Protein AF-A0A7R9CPC4-F1 (afdb_monomer)

Structure (mmCIF, N/CA/C/O backbone):
data_AF-A0A7R9CPC4-F1
#
_entry.id   AF-A0A7R9CPC4-F1
#
loop_
_atom_site.group_PDB
_atom_site.id
_atom_site.type_symbol
_atom_site.label_atom_id
_atom_site.label_alt_id
_atom_site.label_comp_id
_atom_site.label_asym_id
_atom_site.label_entity_id
_atom_site.label_seq_id
_atom_site.pdbx_PDB_ins_code
_atom_site.Cartn_x
_atom_site.Cartn_y
_atom_site.Cartn_z
_atom_site.occupancy
_atom_site.B_iso_or_equiv
_atom_site.auth_seq_id
_atom_site.auth_comp_id
_atom_site.auth_asym_id
_atom_site.auth_atom_id
_atom_site.pdbx_PDB_model_num
ATOM 1 N N . GLY A 1 1 ? -15.753 -68.521 -2.149 1.00 38.38 1 GLY A N 1
ATOM 2 C CA . GLY A 1 1 ? -15.217 -67.212 -2.555 1.00 38.38 1 GLY A CA 1
ATOM 3 C C . GLY A 1 1 ? -16.224 -66.548 -3.456 1.00 38.38 1 GLY A C 1
ATOM 4 O O . GLY A 1 1 ? -16.272 -66.875 -4.630 1.00 38.38 1 GLY A O 1
ATOM 5 N N . GLN A 1 2 ? -17.080 -65.709 -2.883 1.00 25.52 2 GLN A N 1
ATOM 6 C CA . GLN A 1 2 ? -18.078 -64.921 -3.600 1.00 25.52 2 GLN A CA 1
ATOM 7 C C . GLN A 1 2 ? -17.855 -63.467 -3.187 1.00 25.52 2 GLN A C 1
ATOM 9 O O . GLN A 1 2 ? -18.043 -63.130 -2.022 1.00 25.52 2 GLN A O 1
ATOM 14 N N . ALA A 1 3 ? -17.391 -62.636 -4.118 1.00 28.23 3 ALA A N 1
ATOM 15 C CA . ALA A 1 3 ? -17.375 -61.192 -3.946 1.00 28.23 3 ALA A CA 1
ATOM 16 C C . ALA A 1 3 ? -18.726 -60.670 -4.442 1.00 28.23 3 ALA A C 1
ATOM 18 O O . ALA A 1 3 ? -19.027 -60.717 -5.633 1.00 28.23 3 ALA A O 1
ATOM 19 N N . GLN A 1 4 ? -19.566 -60.266 -3.495 1.00 28.89 4 GLN A N 1
ATOM 20 C CA . GLN A 1 4 ? -20.841 -59.616 -3.752 1.00 28.89 4 GLN A CA 1
ATOM 21 C C . GLN A 1 4 ? -20.596 -58.158 -4.156 1.00 28.89 4 GLN A C 1
ATOM 23 O O . GLN A 1 4 ? -19.880 -57.423 -3.477 1.00 28.89 4 GLN A O 1
ATOM 28 N N . HIS A 1 5 ? -21.220 -57.759 -5.262 1.00 28.19 5 HIS A N 1
ATOM 29 C CA . HIS A 1 5 ? -21.504 -56.368 -5.587 1.00 28.19 5 HIS A CA 1
ATOM 30 C C . HIS A 1 5 ? -22.332 -55.747 -4.454 1.00 28.19 5 HIS A C 1
ATOM 32 O O . HIS A 1 5 ? -23.420 -56.237 -4.157 1.00 28.19 5 HIS A O 1
ATOM 38 N N . TYR A 1 6 ? -21.847 -54.649 -3.878 1.00 27.38 6 TYR A N 1
ATOM 39 C CA . TYR A 1 6 ? -22.652 -53.742 -3.065 1.00 27.38 6 TYR A CA 1
ATOM 40 C C . TYR A 1 6 ? -22.482 -52.325 -3.601 1.00 27.38 6 TYR A C 1
ATOM 42 O O . TYR A 1 6 ? -21.428 -51.705 -3.475 1.00 27.38 6 TYR A O 1
ATOM 50 N N . THR A 1 7 ? -23.540 -51.831 -4.232 1.00 26.38 7 THR A N 1
ATOM 51 C CA . THR A 1 7 ? -23.783 -50.416 -4.494 1.00 26.38 7 THR A CA 1
ATOM 52 C C . THR A 1 7 ? -24.001 -49.734 -3.145 1.00 26.38 7 THR A C 1
ATOM 54 O O . THR A 1 7 ? -24.916 -50.106 -2.414 1.00 26.38 7 THR A O 1
ATOM 57 N N . VAL A 1 8 ? -23.166 -48.755 -2.793 1.00 30.69 8 VAL A N 1
ATOM 58 C CA . VAL A 1 8 ? -23.403 -47.903 -1.621 1.00 30.69 8 VAL A CA 1
ATOM 59 C C . VAL A 1 8 ? -23.947 -46.572 -2.120 1.00 30.69 8 VAL A C 1
ATOM 61 O O . VAL A 1 8 ? -23.206 -45.722 -2.609 1.00 30.69 8 VAL A O 1
ATOM 64 N N . GLU A 1 9 ? -25.264 -46.416 -2.002 1.00 31.27 9 GLU A N 1
ATOM 65 C CA . GLU A 1 9 ? -25.934 -45.120 -2.004 1.00 31.27 9 GLU A CA 1
ATOM 66 C C . GLU A 1 9 ? -25.424 -44.304 -0.808 1.00 31.27 9 GLU A C 1
ATOM 68 O O . GLU A 1 9 ? -25.842 -44.485 0.334 1.00 31.27 9 GLU A O 1
ATOM 73 N N . GLY A 1 10 ? -24.467 -43.415 -1.064 1.00 28.09 10 GLY A N 1
ATOM 74 C CA . GLY A 1 10 ? -24.019 -42.417 -0.105 1.00 28.09 10 GLY A CA 1
ATOM 75 C C . GLY A 1 10 ? -24.784 -41.118 -0.311 1.00 28.09 10 GLY A C 1
ATOM 76 O O . GLY A 1 10 ? -24.325 -40.248 -1.045 1.00 28.09 10 GLY A O 1
ATOM 77 N N . ASN A 1 11 ? -25.933 -40.974 0.350 1.00 28.61 11 ASN A N 1
ATOM 78 C CA . ASN A 1 11 ? -26.590 -39.682 0.541 1.00 28.61 11 ASN A CA 1
ATOM 79 C C . ASN A 1 11 ? -25.629 -38.730 1.274 1.00 28.61 11 ASN A C 1
ATOM 81 O O . ASN A 1 11 ? -25.549 -38.735 2.504 1.00 28.61 11 ASN A O 1
ATOM 85 N N . VAL A 1 12 ? -24.896 -37.897 0.533 1.00 32.00 12 VAL A N 1
ATOM 86 C CA . VAL A 1 12 ? -24.211 -36.736 1.105 1.00 32.00 12 VAL A CA 1
ATOM 87 C C . VAL A 1 12 ? -25.286 -35.694 1.391 1.00 32.00 12 VAL A C 1
ATOM 89 O O . VAL A 1 12 ? -25.617 -34.856 0.556 1.00 32.00 12 VAL A O 1
ATOM 92 N N . CYS A 1 13 ? -25.870 -35.765 2.587 1.00 31.19 13 CYS A N 1
ATOM 93 C CA . CYS A 1 13 ? -26.624 -34.650 3.137 1.00 31.19 13 CYS A CA 1
ATOM 94 C C . CYS A 1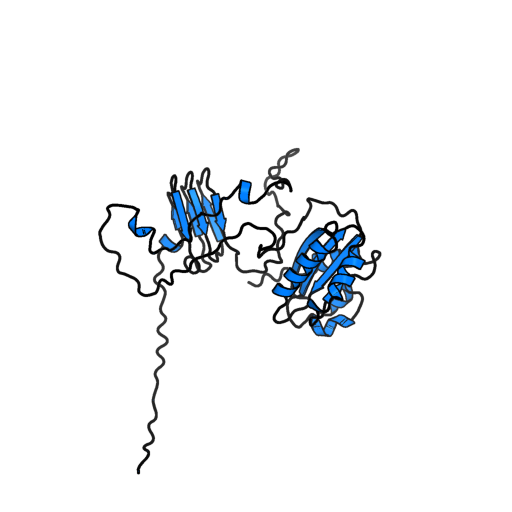 13 ? -25.671 -33.455 3.264 1.00 31.19 13 CYS A C 1
ATOM 96 O O . CYS A 1 13 ? -24.909 -33.366 4.230 1.00 31.19 13 CYS A O 1
ATOM 98 N N . TYR A 1 14 ? -25.739 -32.517 2.315 1.00 28.86 14 TYR A N 1
ATOM 99 C CA . TYR A 1 14 ? -25.333 -31.132 2.535 1.00 28.86 14 TYR A CA 1
ATOM 100 C C . TYR A 1 14 ? -26.215 -30.576 3.656 1.00 28.86 14 TYR A C 1
ATOM 102 O O . TYR A 1 14 ? -27.275 -29.997 3.432 1.00 28.86 14 TYR A O 1
ATOM 110 N N . ARG A 1 15 ? -25.814 -30.817 4.906 1.00 36.38 15 ARG A N 1
ATOM 111 C CA . ARG A 1 15 ? -26.353 -30.074 6.037 1.00 36.38 15 ARG A CA 1
ATOM 112 C C . ARG A 1 15 ? -25.754 -28.682 5.927 1.00 36.38 15 ARG A C 1
ATOM 114 O O . ARG A 1 15 ? -24.627 -28.458 6.363 1.00 36.38 15 ARG A O 1
ATOM 121 N N . ASP A 1 16 ? -26.522 -27.780 5.332 1.00 40.69 16 ASP A N 1
ATOM 122 C CA . ASP A 1 16 ? -26.364 -26.341 5.486 1.00 40.69 16 ASP A CA 1
ATOM 123 C C . ASP A 1 16 ? -26.373 -26.045 6.992 1.00 40.69 16 ASP A C 1
ATOM 125 O O . ASP A 1 16 ? -27.419 -25.926 7.637 1.00 40.69 16 ASP A O 1
ATOM 129 N N . LYS A 1 17 ? -25.188 -26.018 7.607 1.00 46.84 17 LYS A N 1
ATOM 130 C CA . LYS A 1 17 ? -25.025 -25.492 8.958 1.00 46.84 17 LYS A CA 1
ATOM 131 C C . LYS A 1 17 ? -25.102 -23.981 8.819 1.00 46.84 17 LYS A C 1
ATOM 133 O O . LYS A 1 17 ? -24.071 -23.316 8.800 1.00 46.84 17 LYS A O 1
ATOM 138 N N . ARG A 1 18 ? -26.320 -23.441 8.700 1.00 47.03 18 ARG A N 1
ATOM 139 C CA . ARG A 1 18 ? -26.553 -22.013 8.934 1.00 47.03 18 ARG A CA 1
ATOM 140 C C . ARG A 1 18 ? -25.935 -21.697 10.288 1.00 47.03 18 ARG A C 1
ATOM 142 O O . ARG A 1 18 ? -26.397 -22.200 11.313 1.00 47.03 18 ARG A O 1
ATOM 149 N N . ARG A 1 19 ? -24.834 -20.950 10.269 1.00 58.34 19 ARG A N 1
ATOM 150 C CA . ARG A 1 19 ? -24.205 -20.431 11.476 1.00 58.34 19 ARG A CA 1
ATOM 151 C C . ARG A 1 19 ? -25.290 -19.636 12.202 1.00 58.34 19 ARG A C 1
ATOM 153 O O . ARG A 1 19 ? -25.951 -18.804 11.586 1.00 58.34 19 ARG A O 1
ATOM 160 N N . THR A 1 20 ? -25.555 -19.959 13.463 1.00 60.50 20 THR A N 1
ATOM 161 C CA . THR A 1 20 ? -26.458 -19.153 14.288 1.00 60.50 20 THR A CA 1
ATOM 162 C C . THR A 1 20 ? -25.825 -17.776 14.420 1.00 60.50 20 THR A C 1
ATOM 164 O O . THR A 1 20 ? -24.752 -17.660 15.005 1.00 60.50 20 THR A O 1
ATOM 167 N N . VAL A 1 21 ? -26.446 -16.780 13.793 1.00 66.12 21 VAL A N 1
ATOM 168 C CA . VAL A 1 21 ? -25.996 -15.386 13.795 1.00 66.12 21 VAL A CA 1
ATOM 169 C C . VAL A 1 21 ? -26.217 -14.834 15.202 1.00 66.12 21 VAL A C 1
ATOM 171 O O . VAL A 1 21 ? -27.361 -14.751 15.647 1.00 66.12 21 VAL A O 1
ATOM 174 N N . ASP A 1 22 ? -25.139 -14.500 15.911 1.00 71.56 22 ASP A N 1
ATOM 175 C CA . ASP A 1 22 ? -25.204 -13.788 17.188 1.00 71.56 22 ASP A CA 1
ATOM 176 C C . ASP A 1 22 ? -24.973 -12.296 16.932 1.00 71.56 22 ASP A C 1
ATOM 178 O O . ASP A 1 22 ? -23.949 -11.903 16.385 1.00 71.56 22 ASP A O 1
ATOM 182 N N . LEU A 1 23 ? -25.917 -11.447 17.336 1.00 75.25 23 LEU A N 1
ATOM 183 C CA . LEU A 1 23 ? -25.793 -9.988 17.226 1.00 75.25 23 LEU A CA 1
ATOM 184 C C . LEU A 1 23 ? -24.549 -9.453 17.949 1.00 75.25 23 LEU A C 1
ATOM 186 O O . LEU A 1 23 ? -23.976 -8.442 17.530 1.00 75.25 23 LEU A O 1
ATOM 190 N N . HIS A 1 24 ? -24.106 -10.138 19.008 1.00 75.75 24 HIS A N 1
ATOM 191 C CA . HIS A 1 24 ? -22.900 -9.766 19.732 1.00 75.75 24 HIS A CA 1
ATOM 192 C C . HIS A 1 24 ? -21.653 -9.930 18.881 1.00 75.75 24 HIS A C 1
ATOM 194 O O . HIS A 1 24 ? -20.711 -9.190 19.125 1.00 75.75 24 HIS A O 1
ATOM 200 N N . ASP A 1 25 ? -21.626 -10.816 17.878 1.00 77.50 25 ASP A N 1
ATOM 201 C CA . ASP A 1 25 ? -20.475 -10.970 16.981 1.00 77.50 25 ASP A CA 1
ATOM 202 C C . ASP A 1 25 ? -20.240 -9.691 16.158 1.00 77.50 25 ASP A C 1
ATOM 204 O O . ASP A 1 25 ? -19.089 -9.300 15.956 1.00 77.50 25 ASP A O 1
ATOM 208 N N . TYR A 1 26 ? -21.308 -8.955 15.844 1.00 87.56 26 TYR A N 1
ATOM 209 C CA . TYR A 1 26 ? -21.313 -7.772 14.973 1.00 87.56 26 TYR A CA 1
ATOM 210 C C . TYR A 1 26 ? -21.402 -6.436 15.720 1.00 87.56 26 TYR A C 1
ATOM 212 O O . TYR A 1 26 ? -21.465 -5.379 15.093 1.00 87.56 26 TYR A O 1
ATOM 220 N N . THR A 1 27 ? -21.377 -6.470 17.055 1.00 89.62 27 THR A N 1
ATOM 221 C CA . THR A 1 27 ? -21.516 -5.275 17.895 1.00 89.62 27 THR A CA 1
ATOM 222 C C . THR A 1 27 ? -20.406 -5.199 18.944 1.00 89.62 27 THR A C 1
ATOM 224 O O . THR A 1 27 ? -20.006 -6.208 19.534 1.00 89.62 27 THR A O 1
ATOM 227 N N . VAL A 1 28 ? -19.906 -3.989 19.186 1.00 92.81 28 VAL A N 1
ATOM 228 C CA . VAL A 1 28 ? -19.083 -3.608 20.338 1.00 92.81 28 VAL A CA 1
ATOM 229 C C . VAL A 1 28 ? -19.738 -2.387 20.969 1.00 92.81 28 VAL A C 1
ATOM 231 O O . VAL A 1 28 ? -19.720 -1.302 20.397 1.00 92.81 28 VAL A O 1
ATOM 234 N N . GLU A 1 29 ? -20.338 -2.563 22.141 1.00 94.44 29 GLU A N 1
ATOM 235 C CA . GLU A 1 29 ? -21.132 -1.514 22.773 1.00 94.44 29 GLU A CA 1
ATOM 236 C C . GLU A 1 29 ? -20.786 -1.338 24.250 1.00 94.44 29 GLU A C 1
ATOM 238 O O . GLU A 1 29 ? -20.612 -2.312 24.983 1.00 94.44 29 GLU A O 1
ATOM 243 N N . GLY A 1 30 ? -20.720 -0.080 24.693 1.00 92.62 30 GLY A N 1
ATOM 244 C CA . GLY A 1 30 ? -20.700 0.252 26.118 1.00 92.62 30 GLY A CA 1
ATOM 245 C C . GLY A 1 30 ? -19.400 -0.104 26.840 1.00 92.62 30 GLY A C 1
ATOM 246 O O . GLY A 1 30 ? -19.396 -0.194 28.070 1.00 92.62 30 GLY A O 1
ATOM 247 N N . ILE A 1 31 ? -18.299 -0.314 26.110 1.00 92.88 31 ILE A N 1
ATOM 248 C CA . ILE A 1 31 ? -17.003 -0.644 26.710 1.00 92.88 31 ILE A CA 1
ATOM 249 C C . ILE A 1 31 ? -16.443 0.597 27.409 1.00 92.88 31 ILE A C 1
ATOM 251 O O . ILE A 1 31 ? -16.263 1.639 26.781 1.00 92.88 31 ILE A O 1
ATOM 255 N N . LYS A 1 32 ? -16.160 0.481 28.709 1.00 93.62 32 LYS A N 1
ATOM 256 C CA . LYS A 1 32 ? -15.584 1.548 29.538 1.00 93.62 32 LYS A CA 1
ATOM 257 C C . LYS A 1 32 ? -14.328 1.055 30.237 1.00 93.62 32 LYS A C 1
ATOM 259 O O . LYS A 1 32 ? -14.384 -0.005 30.857 1.00 93.62 32 LYS A O 1
ATOM 264 N N . ASP A 1 33 ? -13.235 1.811 30.128 1.00 92.25 33 ASP A N 1
ATOM 265 C CA . ASP A 1 33 ? -11.951 1.523 30.795 1.00 92.25 33 ASP A CA 1
ATOM 266 C C . ASP A 1 33 ? -11.482 0.071 30.578 1.00 92.25 33 ASP A C 1
ATOM 268 O O . ASP A 1 33 ? -11.026 -0.615 31.495 1.00 92.25 33 ASP A O 1
ATOM 272 N N . GLY A 1 34 ? -11.680 -0.435 29.359 1.00 86.38 34 GLY A N 1
ATOM 273 C CA . GLY A 1 34 ? -11.657 -1.865 29.080 1.00 86.38 34 GLY A CA 1
ATOM 274 C C . GLY A 1 34 ? -11.090 -2.213 27.715 1.00 86.38 34 GLY A C 1
ATOM 275 O O . GLY A 1 34 ? -10.769 -1.352 26.899 1.00 86.38 34 GLY A O 1
ATOM 276 N N . GLU A 1 35 ? -10.970 -3.511 27.474 1.00 87.25 35 GLU A N 1
ATOM 277 C CA . GLU A 1 35 ? -10.389 -4.057 26.257 1.00 87.25 35 GLU A CA 1
ATOM 278 C C . GLU A 1 35 ? -11.281 -5.159 25.687 1.00 87.25 35 GLU A C 1
ATOM 280 O O . GLU A 1 35 ? -11.781 -6.008 26.427 1.00 87.25 35 GLU A O 1
ATOM 285 N N . VAL A 1 36 ? -11.475 -5.154 24.370 1.00 88.00 36 VAL A N 1
ATOM 286 C CA . VAL A 1 36 ? -12.314 -6.123 23.660 1.00 88.00 36 VAL A CA 1
ATOM 287 C C . VAL A 1 36 ? -11.646 -6.574 22.368 1.00 88.00 36 VAL A C 1
ATOM 289 O O . VAL A 1 36 ? -10.968 -5.799 21.692 1.00 88.00 36 VAL A O 1
ATOM 292 N N . TRP A 1 37 ? -11.863 -7.844 22.030 1.00 86.56 37 TRP A N 1
ATOM 293 C CA . TRP A 1 37 ? -11.255 -8.500 20.881 1.00 86.56 37 TRP A CA 1
ATOM 294 C C . TRP A 1 37 ? -12.317 -9.189 20.029 1.00 86.56 37 TRP A C 1
ATOM 296 O O . TRP A 1 37 ? -13.133 -9.956 20.541 1.00 86.56 37 TRP A O 1
ATOM 306 N N . LYS A 1 38 ? -12.265 -8.958 18.719 1.00 86.69 38 LYS A N 1
ATOM 307 C CA . LYS A 1 38 ? -12.950 -9.756 17.701 1.00 86.69 38 LYS A CA 1
ATOM 308 C C . LYS A 1 38 ? -11.903 -10.612 17.010 1.00 86.69 38 LYS A C 1
ATOM 310 O O . LYS A 1 38 ? -10.996 -10.093 16.366 1.00 86.69 38 LYS A O 1
ATOM 315 N N . MET A 1 39 ? -11.992 -11.919 17.220 1.00 83.81 39 MET 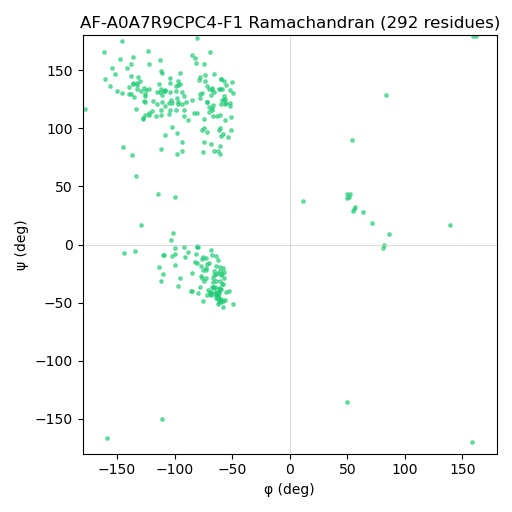A N 1
ATOM 316 C CA . MET A 1 39 ? -11.003 -12.880 16.732 1.00 83.81 39 MET A CA 1
ATOM 317 C C . MET A 1 39 ? -11.258 -13.236 15.259 1.00 83.81 39 MET A C 1
ATOM 319 O O . MET A 1 39 ? -12.390 -13.071 14.794 1.00 83.81 39 MET A O 1
ATOM 323 N N . PRO A 1 40 ? -10.261 -13.777 14.536 1.00 84.81 40 PRO A N 1
ATOM 324 C CA . PRO A 1 40 ? -10.442 -14.266 13.175 1.00 84.81 40 PRO A CA 1
ATOM 325 C C . PRO A 1 40 ? -11.661 -15.189 13.054 1.00 84.81 40 PRO A C 1
ATOM 327 O O . PRO A 1 40 ? -11.832 -16.120 13.845 1.00 84.81 40 PRO A O 1
ATOM 330 N N . GLY A 1 41 ? -12.511 -14.921 12.066 1.00 82.69 41 GLY A N 1
ATOM 331 C CA . GLY A 1 41 ? -13.765 -15.627 11.820 1.00 82.69 41 GLY A CA 1
ATOM 332 C C . GLY A 1 41 ? -14.961 -15.194 12.677 1.00 82.69 41 GLY A C 1
ATOM 333 O O . GLY A 1 41 ? -16.048 -15.735 12.467 1.00 82.69 41 GLY A O 1
ATOM 334 N N . SER A 1 42 ? -14.816 -14.268 13.631 1.00 83.19 42 SER A N 1
ATOM 335 C CA . SER A 1 42 ? -15.934 -13.768 14.448 1.00 83.19 42 SER A CA 1
ATOM 336 C C . SER A 1 42 ? -16.907 -12.861 13.680 1.00 83.19 42 SER A C 1
ATOM 338 O O . SER A 1 42 ? -18.106 -13.076 13.788 1.00 83.19 42 SER A O 1
ATOM 340 N N . VAL A 1 43 ? -16.420 -11.930 12.855 1.00 86.88 43 VAL A N 1
ATOM 341 C CA . VAL A 1 43 ? -17.231 -10.980 12.066 1.00 86.88 43 VAL A CA 1
ATOM 342 C C . VAL A 1 43 ? -17.427 -11.472 10.630 1.00 86.88 43 VAL A C 1
ATOM 344 O O . VAL A 1 43 ? -18.493 -11.301 10.052 1.00 86.88 43 VAL A O 1
ATOM 347 N N . GLY A 1 44 ? -16.423 -12.123 10.038 1.00 85.12 44 GLY A N 1
ATOM 348 C CA . GLY A 1 44 ? -16.568 -12.840 8.769 1.00 85.12 44 GLY A CA 1
ATOM 349 C C . GLY A 1 44 ? -16.923 -11.977 7.554 1.00 85.12 44 GLY A C 1
ATOM 350 O O . GLY A 1 44 ? -17.519 -12.485 6.611 1.00 85.12 44 GLY A O 1
ATOM 351 N N . GLY A 1 45 ? -16.546 -10.698 7.541 1.00 85.19 45 GLY A N 1
ATOM 352 C CA . GLY A 1 45 ? -16.828 -9.775 6.442 1.00 85.19 45 GLY A CA 1
ATOM 353 C C . GLY A 1 45 ? -18.170 -9.071 6.504 1.00 85.19 45 GLY A C 1
ATOM 354 O O . GLY A 1 45 ? -18.519 -8.390 5.551 1.00 85.19 45 GLY A O 1
ATOM 355 N N . GLU A 1 46 ? -18.903 -9.188 7.602 1.00 87.25 46 GLU A N 1
ATOM 356 C CA . GLU A 1 46 ? -20.129 -8.421 7.798 1.00 87.25 46 GLU A CA 1
ATOM 357 C C . GLU A 1 46 ? -19.838 -6.985 8.265 1.00 87.25 46 GLU A C 1
ATOM 359 O O . GLU A 1 46 ? -18.687 -6.577 8.474 1.00 87.25 46 GLU A O 1
ATOM 364 N N . GLN A 1 47 ? -20.904 -6.199 8.414 1.00 89.75 47 GLN A N 1
ATOM 365 C CA . GLN A 1 47 ? -20.842 -4.879 9.028 1.00 89.75 47 GLN A CA 1
ATOM 366 C C . GLN A 1 47 ? -20.624 -4.989 10.544 1.00 89.75 47 GLN A C 1
ATOM 368 O O . GLN A 1 47 ? -21.277 -5.786 11.214 1.00 89.75 47 GLN A O 1
ATOM 373 N N . LEU A 1 48 ? -19.737 -4.151 11.085 1.00 92.50 48 LEU A N 1
ATOM 374 C CA . LEU A 1 48 ? -19.490 -4.026 12.521 1.00 92.50 48 LEU A CA 1
ATOM 375 C C . LEU A 1 48 ? -20.034 -2.691 13.048 1.00 92.50 48 LEU A C 1
ATOM 377 O O . LEU A 1 48 ? -19.743 -1.633 12.487 1.00 92.50 48 LEU A O 1
ATOM 381 N N . LEU A 1 49 ? -20.770 -2.732 14.157 1.00 93.62 49 LEU A N 1
ATOM 382 C CA . LEU A 1 49 ? -21.199 -1.551 14.903 1.00 93.62 49 LEU A CA 1
ATOM 383 C C . LEU A 1 49 ? -20.346 -1.381 16.165 1.00 93.62 49 LEU A C 1
ATOM 385 O O . LEU A 1 49 ? -20.281 -2.283 16.998 1.00 93.62 49 LEU A O 1
ATOM 389 N N . VAL A 1 50 ? -19.717 -0.218 16.324 1.00 95.31 50 VAL A N 1
ATOM 390 C CA . VAL A 1 50 ? -18.972 0.171 17.525 1.00 95.31 50 VAL A CA 1
ATOM 391 C C . VAL A 1 50 ? -19.614 1.428 18.099 1.00 95.31 50 VAL A C 1
ATOM 393 O O . VAL A 1 50 ? -19.597 2.470 17.450 1.00 95.31 50 VAL A O 1
ATOM 396 N N . GLN A 1 51 ? -20.191 1.338 19.297 1.00 96.69 51 GLN A N 1
ATOM 397 C CA . GLN A 1 51 ? -20.940 2.456 19.870 1.00 96.69 51 GLN A CA 1
ATOM 398 C C . GLN A 1 51 ? -20.745 2.639 21.374 1.00 96.69 51 GLN A C 1
ATOM 400 O O . GLN A 1 51 ? -20.496 1.684 22.113 1.00 96.69 51 GLN A O 1
ATOM 405 N N . ASN A 1 52 ? -20.892 3.876 21.849 1.00 97.06 52 ASN A N 1
ATOM 406 C CA . ASN A 1 52 ? -20.961 4.207 23.279 1.00 97.06 52 ASN A CA 1
ATOM 407 C C . ASN A 1 52 ? -19.740 3.734 24.100 1.00 97.06 52 ASN A C 1
ATOM 409 O O . ASN A 1 52 ? -19.870 3.365 25.271 1.00 97.06 52 ASN A O 1
ATOM 413 N N . CYS A 1 53 ? -18.553 3.702 23.488 1.00 95.81 53 CYS A N 1
ATOM 414 C CA . CYS A 1 53 ? -17.318 3.248 24.137 1.00 95.81 53 CYS A CA 1
ATOM 415 C C . CYS A 1 53 ? -16.495 4.433 24.668 1.00 95.81 53 CYS A C 1
ATOM 417 O O . CYS A 1 53 ? -16.389 5.468 24.016 1.00 95.81 53 CYS A O 1
ATOM 419 N N . CYS A 1 54 ? -15.886 4.293 25.844 1.00 97.31 54 CYS A N 1
ATOM 420 C CA . CYS A 1 54 ? -15.086 5.344 26.471 1.00 97.31 54 CYS A CA 1
ATOM 421 C C . CYS A 1 54 ? -13.809 4.767 27.081 1.00 97.31 54 CYS A C 1
ATOM 423 O O . CYS A 1 54 ? -13.879 3.810 27.850 1.00 97.31 54 CYS A O 1
ATOM 425 N N . ASN A 1 55 ? -12.652 5.355 26.768 1.00 95.19 55 ASN A N 1
ATOM 426 C CA . ASN A 1 55 ? -11.356 4.881 27.267 1.00 95.19 55 ASN A CA 1
ATOM 427 C C . ASN A 1 55 ? -11.142 3.373 27.011 1.00 95.19 55 ASN A C 1
ATOM 429 O O . ASN A 1 55 ? -10.748 2.619 27.901 1.00 95.19 55 ASN A O 1
ATOM 433 N N . ALA A 1 56 ? -11.497 2.913 25.808 1.00 91.44 56 ALA A N 1
ATOM 434 C CA . ALA A 1 56 ? -11.506 1.498 25.453 1.00 91.44 56 ALA A CA 1
ATOM 435 C C . ALA A 1 56 ? -10.426 1.149 24.422 1.00 91.44 56 ALA A C 1
ATOM 437 O O . ALA A 1 56 ? -10.098 1.949 23.547 1.00 91.44 56 ALA A O 1
ATOM 438 N N . ARG A 1 57 ? -9.919 -0.084 24.488 1.00 90.50 57 ARG A N 1
ATOM 439 C CA . ARG A 1 57 ? -9.059 -0.680 23.458 1.00 90.50 57 ARG A CA 1
ATOM 440 C C . ARG A 1 57 ? -9.831 -1.753 22.700 1.00 90.50 57 ARG A C 1
ATOM 442 O O . ARG A 1 57 ? -10.301 -2.721 23.294 1.00 90.50 57 ARG A O 1
ATOM 449 N N . ILE A 1 58 ? -9.994 -1.572 21.398 1.00 90.94 58 ILE A N 1
ATOM 450 C CA . ILE A 1 58 ? -10.846 -2.413 20.556 1.00 90.94 58 ILE A CA 1
ATOM 451 C C . ILE A 1 58 ? -9.980 -3.006 19.448 1.00 90.94 58 ILE A C 1
ATOM 453 O O . ILE A 1 58 ? -9.496 -2.287 18.577 1.00 90.94 58 ILE A O 1
ATOM 457 N N . TYR A 1 59 ? -9.792 -4.322 19.472 1.00 88.94 59 TYR A N 1
ATOM 458 C CA . TYR A 1 59 ? -8.990 -5.046 18.489 1.00 88.94 59 TYR A CA 1
ATOM 459 C C . TYR A 1 59 ? -9.899 -5.922 17.636 1.00 88.94 59 TYR A C 1
ATOM 461 O O . TYR A 1 59 ? -10.461 -6.905 18.115 1.00 88.94 59 TYR A O 1
ATOM 469 N N . VAL A 1 60 ? -10.044 -5.584 16.362 1.00 90.19 60 VAL A N 1
ATOM 470 C CA . VAL A 1 60 ? -10.826 -6.352 15.395 1.00 90.19 60 VAL A CA 1
ATOM 471 C C . VAL A 1 60 ? -9.869 -7.030 14.439 1.00 90.19 60 VAL A C 1
ATOM 473 O O . VAL A 1 60 ? -9.410 -6.439 13.469 1.00 90.19 60 VAL A O 1
ATOM 476 N N . LEU A 1 61 ? -9.540 -8.278 14.753 1.00 87.50 61 LEU A N 1
ATOM 477 C CA . LEU A 1 61 ? -8.575 -9.100 14.029 1.00 87.50 61 LEU A CA 1
ATOM 478 C C . LEU A 1 61 ? -9.284 -10.063 13.083 1.00 87.50 61 LEU A C 1
ATOM 480 O O . LEU A 1 61 ? -8.937 -11.239 12.983 1.00 87.50 61 LEU A O 1
ATOM 484 N N . ASP A 1 62 ? -10.320 -9.555 12.431 1.00 86.56 62 ASP A N 1
ATOM 485 C CA . ASP A 1 62 ? -11.066 -10.266 11.420 1.00 86.56 62 ASP A CA 1
ATOM 486 C C . ASP A 1 62 ? -11.355 -9.363 10.225 1.00 86.56 62 ASP A C 1
ATOM 488 O O . ASP A 1 62 ? -11.300 -8.132 10.303 1.00 86.56 62 ASP A O 1
ATOM 492 N N . HIS A 1 63 ? -11.687 -9.998 9.112 1.00 85.88 63 HIS A N 1
ATOM 493 C CA . HIS A 1 63 ? -12.173 -9.306 7.938 1.00 85.88 63 HIS A CA 1
ATOM 494 C C . HIS A 1 63 ? -13.534 -8.649 8.232 1.00 85.88 63 HIS 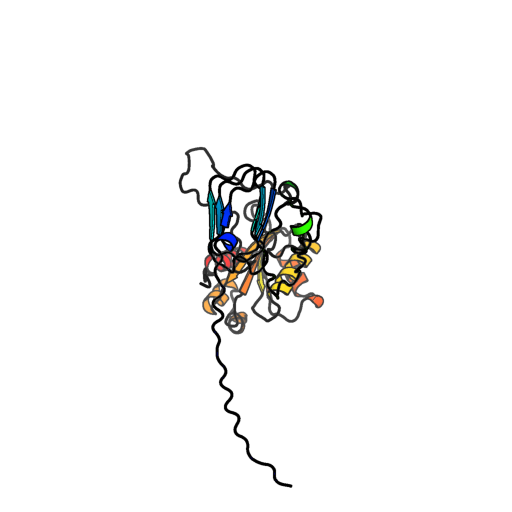A C 1
ATOM 496 O O . HIS A 1 63 ? -14.442 -9.315 8.731 1.00 85.88 63 HIS A O 1
ATOM 502 N N . ILE A 1 64 ? -13.695 -7.371 7.878 1.00 87.94 64 ILE A N 1
ATOM 503 C CA . ILE A 1 64 ? -14.959 -6.622 7.973 1.00 87.94 64 ILE A CA 1
ATOM 504 C C . ILE A 1 64 ? -15.231 -5.893 6.658 1.00 87.94 64 ILE A C 1
ATOM 506 O O . ILE A 1 64 ? -14.292 -5.416 6.029 1.00 87.94 64 ILE A O 1
ATOM 510 N N . ASN A 1 65 ? -16.494 -5.784 6.244 1.00 85.56 65 ASN A N 1
ATOM 511 C CA . ASN A 1 65 ? -16.848 -5.030 5.032 1.00 85.56 65 ASN A CA 1
ATOM 512 C C . ASN A 1 65 ? -17.010 -3.531 5.312 1.00 85.56 65 ASN A C 1
ATOM 514 O O . ASN A 1 65 ? -16.585 -2.686 4.531 1.00 85.56 65 ASN A O 1
ATOM 518 N N . SER A 1 66 ? -17.616 -3.193 6.447 1.00 89.06 66 SER A N 1
ATOM 519 C CA . SER A 1 66 ? -17.852 -1.808 6.852 1.00 89.06 66 SER A CA 1
ATOM 520 C C . SER A 1 66 ? -17.894 -1.706 8.368 1.00 89.06 66 SER A C 1
ATOM 522 O O . SER A 1 66 ? -18.403 -2.614 9.028 1.00 89.06 66 SER A O 1
ATOM 524 N N . VAL A 1 67 ? -17.429 -0.587 8.918 1.00 92.50 67 VAL A N 1
ATOM 525 C CA . VAL A 1 67 ? -17.571 -0.271 10.340 1.00 92.50 67 VAL A CA 1
ATOM 526 C C . VAL A 1 67 ? -18.311 1.044 10.522 1.00 92.50 67 VAL A C 1
ATOM 528 O O . VAL A 1 67 ? -17.979 2.035 9.878 1.00 92.50 67 VAL A O 1
ATOM 531 N N . ASN A 1 68 ? -19.281 1.048 11.431 1.00 93.94 68 ASN A N 1
ATOM 532 C CA . ASN A 1 68 ? -19.887 2.268 11.947 1.00 93.94 68 ASN A CA 1
ATOM 533 C C . ASN A 1 68 ? -19.345 2.513 13.352 1.00 93.94 68 ASN A C 1
ATOM 535 O O . ASN A 1 68 ? -19.498 1.656 14.222 1.00 93.94 68 ASN A O 1
ATOM 539 N N . MET A 1 69 ? -18.723 3.671 13.562 1.00 94.50 69 MET A N 1
ATOM 540 C CA . MET A 1 69 ? -18.300 4.132 14.881 1.00 94.50 69 MET A CA 1
ATOM 541 C C . MET A 1 69 ? -19.138 5.325 15.297 1.00 94.50 69 MET A C 1
ATOM 543 O O . MET A 1 69 ? -19.143 6.331 14.592 1.00 94.50 69 MET A O 1
ATOM 547 N N . ASP A 1 70 ? -19.802 5.223 16.442 1.00 96.44 70 ASP A N 1
ATOM 548 C CA . ASP A 1 70 ? -20.638 6.300 16.957 1.00 96.44 70 ASP A CA 1
ATOM 549 C C . ASP A 1 70 ? -20.436 6.517 18.460 1.00 96.44 70 ASP A C 1
ATOM 551 O O . ASP A 1 70 ? -20.324 5.572 19.240 1.00 96.44 70 ASP A O 1
ATOM 555 N N . ASN A 1 71 ? -20.398 7.780 18.885 1.00 96.81 71 ASN A N 1
ATOM 556 C CA . ASN A 1 71 ? -20.285 8.165 20.296 1.00 96.81 71 ASN A CA 1
ATOM 557 C C . ASN A 1 71 ? -19.153 7.444 21.066 1.00 96.81 71 ASN A C 1
ATOM 559 O O . ASN A 1 71 ? -19.335 6.992 22.201 1.00 96.81 71 ASN A O 1
ATOM 563 N N . CYS A 1 72 ? -17.973 7.323 20.448 1.00 96.62 72 CYS A N 1
ATOM 564 C CA . CYS A 1 72 ? -16.776 6.760 21.074 1.00 96.62 72 CYS A CA 1
ATOM 565 C C . CYS A 1 72 ? -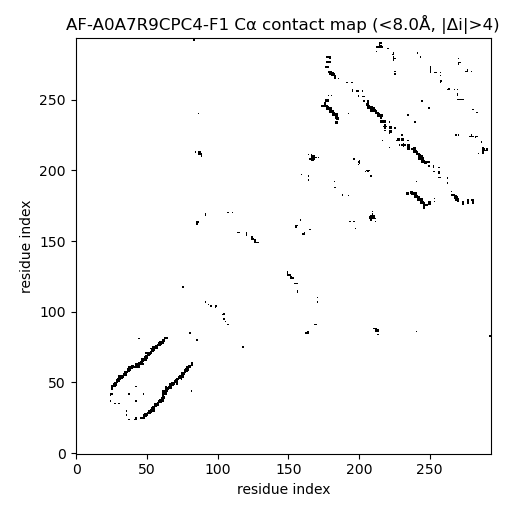15.779 7.858 21.467 1.00 96.62 72 CYS A C 1
ATOM 567 O O . CYS A 1 72 ? -15.413 8.687 20.637 1.00 96.62 72 CYS A O 1
ATOM 569 N N . THR A 1 73 ? -15.271 7.822 22.702 1.00 97.00 73 THR A N 1
ATOM 570 C CA . THR A 1 73 ? -14.346 8.844 23.228 1.00 97.00 73 THR A CA 1
ATOM 571 C C . THR A 1 73 ? -13.077 8.208 23.783 1.00 97.00 73 THR A C 1
ATOM 573 O O . THR A 1 73 ? -13.141 7.238 24.537 1.00 97.00 73 THR A O 1
ATOM 576 N N . ASN A 1 74 ? -11.913 8.773 23.444 1.00 95.31 74 ASN A N 1
ATOM 577 C CA . ASN A 1 74 ? -10.601 8.329 23.935 1.00 95.31 74 ASN A CA 1
ATOM 578 C C . ASN A 1 74 ? -10.353 6.816 23.749 1.00 95.31 74 ASN A C 1
ATOM 580 O O . ASN A 1 74 ? -9.884 6.142 24.660 1.00 95.31 74 ASN A O 1
ATOM 584 N N . CYS A 1 75 ? -10.744 6.252 22.605 1.00 93.62 75 CYS A N 1
ATOM 585 C CA . CYS A 1 75 ? -10.574 4.827 22.326 1.00 93.62 75 CYS A CA 1
ATOM 586 C C . CYS A 1 75 ? -9.406 4.586 21.364 1.00 93.62 75 CYS A C 1
ATOM 588 O O . CYS A 1 75 ? -9.227 5.334 20.405 1.00 93.62 75 CYS A O 1
ATOM 590 N N . THR A 1 76 ? -8.665 3.500 21.574 1.00 92.44 76 THR A N 1
ATOM 591 C CA . THR A 1 76 ? -7.721 2.958 20.588 1.00 92.44 76 THR A CA 1
ATOM 592 C C . THR A 1 76 ? -8.421 1.835 19.842 1.00 92.44 76 THR A C 1
ATOM 594 O O . THR A 1 76 ? -8.847 0.860 20.463 1.00 92.44 76 THR A O 1
ATOM 597 N N . VAL A 1 77 ? -8.540 1.948 18.520 1.00 91.56 77 VAL A N 1
ATOM 598 C CA . VAL A 1 77 ? -9.205 0.929 17.701 1.00 91.56 77 VAL A CA 1
ATOM 599 C C . VAL A 1 77 ? -8.281 0.445 16.600 1.00 91.56 77 VAL A C 1
ATOM 601 O O . VAL A 1 77 ? -7.664 1.248 15.906 1.00 91.56 77 VAL A O 1
ATOM 604 N N . VAL A 1 78 ? -8.205 -0.873 16.434 1.00 89.94 78 VAL A N 1
ATOM 605 C CA . VAL A 1 78 ? -7.424 -1.518 15.381 1.00 89.94 78 VAL A CA 1
ATOM 606 C C . VAL A 1 78 ? -8.298 -2.459 14.584 1.00 89.94 78 VAL A C 1
ATOM 608 O O . VAL A 1 78 ? -8.930 -3.349 15.147 1.00 89.94 78 VAL A O 1
ATOM 611 N N . PHE A 1 79 ? -8.271 -2.287 13.267 1.00 88.88 79 PHE A N 1
ATOM 612 C CA . PHE A 1 79 ? -8.854 -3.210 12.306 1.00 88.88 79 PHE A CA 1
ATOM 613 C C . PHE A 1 79 ? -7.743 -3.944 11.574 1.00 88.88 79 PHE A C 1
ATOM 615 O O . PHE A 1 79 ? -6.800 -3.326 11.079 1.00 88.88 79 PHE A O 1
ATOM 622 N N . SER A 1 80 ? -7.854 -5.264 11.482 1.00 83.31 80 SER A N 1
ATOM 623 C CA . SER A 1 80 ? -7.065 -6.026 10.526 1.00 83.31 80 SER A CA 1
ATOM 624 C C . SER A 1 80 ? -7.517 -5.738 9.098 1.00 83.31 80 SER A C 1
ATOM 626 O O . SER A 1 80 ? -8.581 -5.166 8.864 1.00 83.31 80 SER A O 1
A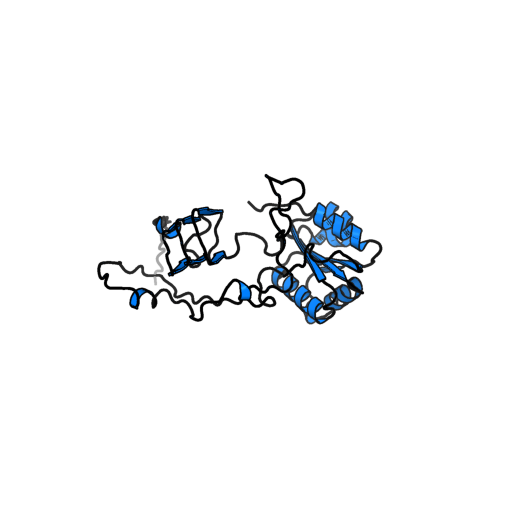TOM 628 N N . ALA A 1 81 ? -6.690 -6.148 8.139 1.00 72.00 81 ALA A N 1
ATOM 629 C CA . ALA A 1 81 ? -6.925 -5.900 6.727 1.00 72.00 81 ALA A CA 1
ATOM 630 C C . ALA A 1 81 ? -8.332 -6.330 6.271 1.00 72.00 81 ALA A C 1
ATOM 632 O O . ALA A 1 81 ? -8.790 -7.446 6.528 1.00 72.00 81 ALA A O 1
ATOM 633 N N . VAL A 1 82 ? -8.978 -5.425 5.539 1.00 67.12 82 VAL A N 1
ATOM 634 C CA . VAL A 1 82 ? -10.183 -5.694 4.753 1.00 67.12 82 VAL A CA 1
ATOM 635 C C . VAL A 1 82 ? -9.780 -6.486 3.498 1.00 67.12 82 VAL A C 1
ATOM 637 O O . VAL A 1 82 ? -8.625 -6.439 3.070 1.00 67.12 82 VAL A O 1
ATOM 640 N N . LYS A 1 83 ? -10.700 -7.257 2.914 1.00 70.38 83 LYS A N 1
ATOM 641 C CA . LYS A 1 83 ? -10.467 -8.071 1.717 1.00 70.38 83 LYS A CA 1
ATOM 642 C C . LYS A 1 83 ? -9.963 -7.154 0.606 1.00 70.38 83 LYS A C 1
ATOM 644 O O . LYS A 1 83 ? -10.634 -6.203 0.223 1.00 70.38 83 LYS A O 1
ATOM 649 N N . GLY A 1 84 ? -8.773 -7.445 0.096 1.00 80.38 84 GLY A N 1
ATOM 650 C CA . GLY A 1 84 ? -8.143 -6.636 -0.936 1.00 80.38 84 GLY A CA 1
ATOM 651 C C . GLY A 1 84 ? -6.637 -6.837 -0.996 1.00 80.38 84 GLY A C 1
ATOM 652 O O . GLY A 1 84 ? -6.052 -7.608 -0.233 1.00 80.38 84 GLY A O 1
ATOM 653 N N . SER A 1 85 ? -6.012 -6.131 -1.932 1.00 87.62 85 SER A N 1
ATOM 654 C CA . SER A 1 85 ? -4.561 -6.114 -2.072 1.00 87.62 85 SER A CA 1
ATOM 655 C C . SER A 1 85 ? -3.917 -5.208 -1.030 1.00 87.62 85 SER A C 1
ATOM 657 O O . SER A 1 85 ? -4.247 -4.026 -0.949 1.00 87.62 85 SER A O 1
ATOM 659 N N . CYS A 1 86 ? -2.907 -5.710 -0.316 1.00 90.56 86 CYS A N 1
ATOM 660 C CA . CYS A 1 86 ? -2.066 -4.876 0.546 1.00 90.56 86 CYS A CA 1
ATOM 661 C C . CYS A 1 86 ? -1.190 -3.880 -0.235 1.00 90.56 86 CYS A C 1
ATOM 663 O O . CYS A 1 86 ? -0.542 -3.037 0.378 1.00 90.56 86 CYS A O 1
ATOM 665 N N . PHE A 1 87 ? -1.138 -3.983 -1.567 1.00 93.38 87 PHE A N 1
ATOM 666 C CA . PHE A 1 87 ? -0.404 -3.062 -2.432 1.00 93.38 87 PHE A CA 1
ATOM 667 C C . PHE A 1 87 ? -1.268 -1.893 -2.912 1.00 93.38 87 PHE A C 1
ATOM 669 O O . PHE A 1 87 ? -0.720 -0.933 -3.441 1.00 93.38 87 PHE A O 1
ATOM 676 N N . ASN A 1 88 ? -2.587 -1.932 -2.708 1.00 92.25 88 ASN A N 1
ATOM 677 C CA . ASN A 1 88 ? -3.499 -0.847 -3.068 1.00 92.25 88 ASN A CA 1
ATOM 678 C C . ASN A 1 88 ? -3.792 0.024 -1.848 1.00 92.25 88 ASN A C 1
ATOM 680 O O . ASN A 1 88 ? -4.842 -0.097 -1.224 1.00 92.25 88 ASN A O 1
ATOM 684 N N . ASN A 1 89 ? -2.843 0.896 -1.507 1.00 89.88 89 ASN A N 1
ATOM 685 C CA . ASN A 1 89 ? -2.947 1.778 -0.351 1.00 89.88 89 ASN A CA 1
ATOM 686 C C . ASN A 1 89 ? -2.830 3.253 -0.768 1.00 89.88 89 ASN A C 1
ATOM 688 O O . ASN A 1 89 ? -1.755 3.698 -1.164 1.00 89.88 89 ASN A O 1
ATOM 692 N N . ASN A 1 90 ? -3.933 4.001 -0.660 1.00 89.25 90 ASN A N 1
ATOM 693 C CA . ASN A 1 90 ? -4.014 5.435 -0.972 1.00 89.25 90 ASN A CA 1
ATOM 694 C C . ASN A 1 90 ? -4.311 6.272 0.287 1.00 89.25 90 ASN A C 1
ATOM 696 O O . ASN A 1 90 ? -5.169 7.147 0.286 1.00 89.25 90 ASN A O 1
ATOM 700 N N . TRP A 1 91 ? -3.631 5.950 1.390 1.00 92.25 91 TRP A N 1
ATOM 701 C CA . TRP A 1 91 ? -3.866 6.506 2.731 1.00 92.25 91 TRP A CA 1
ATOM 702 C C . TRP A 1 91 ? -3.750 8.037 2.840 1.00 92.25 91 TRP A C 1
ATOM 704 O O . TRP A 1 91 ? -4.248 8.609 3.805 1.00 92.25 91 TRP A O 1
ATOM 714 N N . SER A 1 92 ? -3.079 8.696 1.894 1.00 91.12 92 SER A N 1
ATOM 715 C CA . SER A 1 92 ? -2.810 10.138 1.927 1.00 91.12 92 SER A CA 1
ATOM 716 C C . SER A 1 92 ? -3.753 10.987 1.068 1.00 91.12 92 SER A C 1
ATOM 718 O O . SER A 1 92 ? -3.654 12.210 1.100 1.00 91.12 92 SER A O 1
ATOM 720 N N . ASP A 1 93 ? -4.609 10.365 0.258 1.00 90.81 93 ASP A N 1
ATOM 721 C CA . ASP A 1 93 ? -5.526 11.049 -0.661 1.00 90.81 93 ASP A CA 1
ATOM 722 C C . ASP A 1 93 ? -6.889 11.243 0.012 1.00 90.81 93 ASP A C 1
ATOM 724 O O . ASP A 1 93 ? -7.817 10.445 -0.137 1.00 90.81 93 ASP A O 1
ATOM 728 N N . VAL A 1 94 ? -6.965 12.275 0.851 1.00 91.88 94 VAL A N 1
ATOM 729 C CA . VAL A 1 94 ? -8.154 12.580 1.648 1.00 91.88 94 VAL A CA 1
ATOM 730 C C . VAL A 1 94 ? -9.025 13.585 0.904 1.00 91.88 94 VAL A C 1
ATOM 732 O O . VAL A 1 94 ? -8.606 14.707 0.620 1.00 91.88 94 VAL A O 1
ATOM 735 N N . HIS A 1 95 ? -10.269 13.193 0.631 1.00 93.00 95 HIS A N 1
ATOM 736 C CA . HIS A 1 95 ? -11.282 14.092 0.092 1.00 93.00 95 HIS A CA 1
ATOM 737 C C . HIS A 1 95 ? -12.092 14.733 1.224 1.00 93.00 95 HIS A C 1
ATOM 739 O O . HIS A 1 95 ? -12.815 14.043 1.944 1.00 93.00 95 HIS A O 1
ATOM 745 N N . ASP A 1 96 ? -11.985 16.054 1.361 1.00 94.38 96 ASP A N 1
ATOM 746 C CA . ASP A 1 96 ? -12.783 16.844 2.297 1.00 94.38 96 ASP A CA 1
ATOM 747 C C . ASP A 1 96 ? -14.048 17.360 1.598 1.00 94.38 96 ASP A C 1
ATOM 749 O O . ASP A 1 96 ? -13.979 18.209 0.709 1.00 94.38 96 ASP A O 1
ATOM 753 N N . PHE A 1 97 ? -15.209 16.831 1.991 1.00 96.44 97 PHE A N 1
ATOM 754 C CA . PHE A 1 97 ? -16.509 17.254 1.461 1.00 96.44 97 PHE A CA 1
ATOM 755 C C . PHE A 1 97 ? -16.991 18.594 2.039 1.00 96.44 97 PHE A C 1
ATOM 757 O O . PHE A 1 97 ? -17.956 19.167 1.531 1.00 96.44 97 PHE A O 1
ATOM 764 N N . THR A 1 98 ? -16.350 19.089 3.098 1.00 95.31 98 THR A N 1
ATOM 765 C CA . THR A 1 98 ? -16.726 20.310 3.820 1.00 95.31 98 THR A CA 1
ATOM 766 C C . THR A 1 98 ? -15.501 21.197 4.069 1.00 95.31 98 THR A C 1
ATOM 768 O O . THR A 1 98 ? -15.181 21.487 5.226 1.00 95.31 98 THR A O 1
ATOM 771 N N . PRO A 1 99 ? -14.792 21.631 3.008 1.00 95.19 99 PRO A N 1
ATOM 772 C CA . PRO A 1 99 ? -13.605 22.458 3.166 1.00 95.19 99 PRO A CA 1
ATOM 773 C C . PRO A 1 99 ? -13.970 23.829 3.745 1.00 95.19 99 PRO A C 1
ATOM 775 O O . PRO A 1 99 ? -15.030 24.387 3.449 1.00 95.19 99 PRO A O 1
ATOM 778 N N . VAL A 1 100 ? -13.065 24.381 4.551 1.00 96.06 100 VAL A N 1
ATOM 779 C CA . VAL A 1 100 ? -13.163 25.736 5.106 1.00 96.06 100 VAL A CA 1
ATOM 780 C C . VAL A 1 100 ? -12.085 26.602 4.460 1.00 96.06 100 VAL A C 1
ATOM 782 O O . VAL A 1 100 ? -10.913 26.226 4.432 1.00 96.06 100 VAL A O 1
ATOM 785 N N . ASP A 1 101 ? -12.476 27.760 3.925 1.00 94.88 101 ASP A N 1
ATOM 786 C CA . ASP A 1 101 ? -11.552 28.667 3.240 1.00 94.88 101 ASP A CA 1
ATOM 787 C C . ASP A 1 101 ? -10.408 29.106 4.167 1.00 94.88 101 ASP A C 1
ATOM 789 O O . ASP A 1 101 ? -10.629 29.677 5.233 1.00 94.88 101 ASP A O 1
ATOM 793 N N . GLY A 1 102 ? -9.168 28.873 3.729 1.00 93.69 102 GLY A N 1
ATOM 794 C CA . GLY A 1 102 ? -7.962 29.237 4.479 1.00 93.69 102 GLY A CA 1
ATOM 795 C C . GLY A 1 102 ? -7.549 28.244 5.571 1.00 93.69 102 GLY A C 1
ATOM 796 O O . GLY A 1 102 ? -6.515 28.459 6.201 1.00 93.69 102 GLY A O 1
ATOM 797 N N . GLU A 1 103 ? -8.292 27.152 5.765 1.00 94.19 103 GLU A N 1
ATOM 798 C CA . GLU A 1 103 ? -8.006 26.121 6.765 1.00 94.19 103 GLU A CA 1
ATOM 799 C C . GLU A 1 103 ? -7.868 24.731 6.123 1.00 94.19 103 GLU A C 1
ATOM 801 O O . GLU A 1 103 ? -8.185 24.507 4.955 1.00 94.19 103 GLU A O 1
ATOM 806 N N . THR A 1 104 ? -7.336 23.768 6.876 1.00 92.62 104 THR A N 1
ATOM 807 C CA . THR A 1 104 ? -7.290 22.362 6.457 1.00 92.62 104 THR A CA 1
ATOM 808 C C . THR A 1 104 ? -7.744 21.495 7.621 1.00 92.62 104 THR A C 1
ATOM 810 O O . THR A 1 104 ? -7.097 21.467 8.665 1.00 92.62 104 THR A O 1
ATOM 813 N N . ASN A 1 105 ? -8.857 20.782 7.437 1.00 95.44 105 ASN A N 1
ATOM 814 C CA . ASN A 1 105 ? -9.480 19.957 8.479 1.00 95.44 105 ASN A CA 1
ATOM 815 C C . ASN A 1 105 ? -8.697 18.673 8.799 1.00 95.44 105 ASN A C 1
ATOM 817 O O . ASN A 1 105 ? -8.995 17.979 9.769 1.00 95.44 105 ASN A O 1
ATOM 821 N N . TRP A 1 106 ? -7.712 18.335 7.971 1.00 94.62 106 TRP A N 1
ATOM 822 C CA . TRP A 1 106 ? -6.910 17.129 8.096 1.00 94.62 106 TRP A CA 1
ATOM 823 C C . TRP A 1 106 ? -5.437 17.431 7.829 1.00 94.62 106 TRP A C 1
ATOM 825 O O . TRP A 1 106 ? -5.077 18.379 7.135 1.00 94.62 106 TRP A O 1
ATOM 835 N N . CYS A 1 107 ? -4.561 16.600 8.374 1.00 92.88 107 CYS A N 1
ATOM 836 C CA . CYS A 1 107 ? -3.143 16.635 8.061 1.00 92.88 107 CYS A CA 1
ATOM 837 C C . CYS A 1 107 ? -2.565 15.225 8.142 1.00 92.88 107 CYS A C 1
ATOM 839 O O . CYS A 1 107 ? -3.135 14.328 8.766 1.00 92.88 107 CYS A O 1
ATOM 841 N N . LEU A 1 108 ? -1.427 15.024 7.486 1.00 92.62 108 LEU A N 1
ATOM 842 C CA . LEU A 1 108 ? -0.690 13.775 7.595 1.00 92.62 108 LEU A CA 1
ATOM 843 C C . LEU A 1 108 ? 0.099 13.766 8.904 1.00 92.62 108 LEU A C 1
ATOM 845 O O . LEU A 1 108 ? 0.679 14.784 9.293 1.00 92.62 108 LEU A O 1
ATOM 849 N N . LEU A 1 109 ? 0.166 12.606 9.555 1.00 92.00 109 LEU A N 1
ATOM 850 C CA . LEU A 1 109 ? 1.012 12.437 10.732 1.00 92.00 109 LEU A CA 1
ATOM 851 C C . LEU A 1 109 ? 2.484 12.714 10.377 1.00 92.00 109 LEU A C 1
ATOM 853 O O . LEU A 1 109 ? 2.927 12.347 9.289 1.00 92.00 109 LEU A O 1
ATOM 857 N N . PRO A 1 110 ? 3.274 13.338 11.267 1.00 90.06 110 PRO A N 1
ATOM 858 C CA . PRO A 1 110 ? 4.701 13.517 11.028 1.00 90.06 110 PRO A CA 1
ATOM 859 C C . PRO A 1 110 ? 5.401 12.174 10.789 1.00 90.06 110 PRO A C 1
ATOM 861 O O . PRO A 1 110 ? 5.157 11.213 11.509 1.00 90.06 110 PRO A O 1
ATOM 864 N N . PHE A 1 111 ? 6.352 12.113 9.854 1.00 85.12 111 PHE A N 1
ATOM 865 C CA . PHE A 1 111 ? 7.098 10.877 9.549 1.00 85.12 111 PHE A CA 1
ATOM 866 C C . PHE A 1 111 ? 7.969 10.361 10.712 1.00 85.12 111 PHE A C 1
ATOM 868 O O . PHE A 1 111 ? 8.544 9.280 10.627 1.00 85.12 111 PHE A O 1
ATOM 875 N N . THR A 1 112 ? 8.126 11.157 11.770 1.00 86.94 112 THR A N 1
ATOM 876 C CA . THR A 1 112 ? 8.837 10.788 13.000 1.00 86.94 112 THR A CA 1
ATOM 877 C C . THR A 1 112 ? 7.972 9.987 13.968 1.00 86.94 112 THR A C 1
ATOM 879 O O . THR A 1 112 ? 8.505 9.425 14.918 1.00 86.94 112 THR A O 1
ATOM 882 N N . VAL A 1 113 ? 6.655 9.978 13.761 1.00 90.00 113 VAL A N 1
ATOM 883 C CA . VAL A 1 113 ? 5.703 9.224 14.574 1.00 90.00 113 VAL A CA 1
ATOM 884 C C . VAL A 1 113 ? 5.798 7.737 14.253 1.00 90.00 113 VAL A C 1
ATOM 886 O O . VAL A 1 113 ? 5.906 7.334 13.095 1.00 90.00 113 VAL A O 1
ATOM 889 N N . THR A 1 114 ? 5.695 6.916 15.291 1.00 88.38 114 THR A N 1
ATOM 890 C CA . THR A 1 114 ? 5.630 5.460 15.203 1.00 88.38 114 THR A CA 1
ATOM 891 C C . THR A 1 114 ? 4.260 4.948 15.643 1.00 88.38 114 THR A C 1
ATOM 893 O O . THR A 1 114 ? 3.528 5.609 16.378 1.00 88.38 114 THR A O 1
ATOM 896 N N . VAL A 1 115 ? 3.892 3.735 15.217 1.00 88.75 115 VAL A N 1
ATOM 897 C CA . VAL A 1 115 ? 2.620 3.112 15.634 1.00 88.75 115 VAL A CA 1
ATOM 898 C C . VAL A 1 115 ? 2.579 2.926 17.157 1.00 88.75 115 VAL A C 1
ATOM 900 O O . VAL A 1 115 ? 1.525 3.048 17.775 1.00 88.75 115 VAL A O 1
ATOM 903 N N . GLN A 1 116 ? 3.745 2.699 17.764 1.00 88.69 116 GLN A N 1
ATOM 904 C CA . GLN A 1 116 ? 3.948 2.522 19.197 1.00 88.69 116 GLN A CA 1
ATOM 905 C C . GLN A 1 116 ? 3.570 3.765 20.016 1.00 88.69 116 GLN A C 1
ATOM 907 O O . GLN A 1 116 ? 3.213 3.625 21.184 1.00 88.69 116 GLN A O 1
ATOM 912 N N . ASP A 1 117 ? 3.590 4.957 19.409 1.00 89.12 117 ASP A N 1
ATOM 913 C CA . ASP A 1 117 ? 3.186 6.204 20.071 1.00 89.12 117 ASP A CA 1
ATOM 914 C C . ASP A 1 117 ? 1.662 6.288 20.276 1.00 89.12 117 ASP A C 1
ATOM 916 O O . ASP A 1 117 ? 1.186 7.008 21.152 1.00 89.12 117 ASP A O 1
ATOM 920 N N . TYR A 1 118 ? 0.890 5.527 19.492 1.00 87.56 118 TYR A N 1
ATOM 921 C CA . TYR A 1 118 ? -0.580 5.531 19.496 1.00 87.56 118 TYR A CA 1
ATOM 922 C C . TYR A 1 118 ? -1.176 4.216 19.999 1.00 87.56 118 TYR A C 1
ATOM 924 O O . TYR A 1 118 ? -2.347 4.155 20.382 1.00 87.56 118 TYR A O 1
ATOM 932 N N . MET A 1 119 ? -0.384 3.146 19.980 1.00 84.69 119 MET A N 1
ATOM 933 C CA . MET A 1 119 ? -0.838 1.797 20.251 1.00 84.69 119 MET A CA 1
ATOM 934 C C . MET A 1 119 ? 0.245 0.993 20.956 1.00 84.69 119 MET A C 1
ATOM 936 O O . MET A 1 119 ? 1.368 0.862 20.481 1.00 84.69 119 MET A O 1
ATOM 940 N N . THR A 1 120 ? -0.133 0.335 22.043 1.00 78.19 120 THR A N 1
ATOM 941 C CA . THR A 1 120 ? 0.684 -0.713 22.647 1.00 78.19 120 THR A CA 1
ATOM 942 C C . THR A 1 120 ? 0.178 -2.079 22.200 1.00 78.19 120 THR A C 1
ATOM 944 O O . THR A 1 120 ? -1.031 -2.334 22.160 1.00 78.19 120 THR A O 1
ATOM 947 N N . VAL A 1 121 ? 1.108 -2.973 21.845 1.00 71.12 121 VAL A N 1
ATOM 948 C CA . VAL A 1 121 ? 0.764 -4.388 21.687 1.00 71.12 121 VAL A CA 1
ATOM 949 C C . VAL A 1 121 ? 0.449 -4.937 23.074 1.00 71.12 121 VAL A C 1
ATOM 951 O O . VAL A 1 121 ? 1.262 -4.768 23.989 1.00 71.12 121 VAL A O 1
ATOM 954 N N . PRO A 1 122 ? -0.696 -5.600 23.258 1.00 66.69 122 PRO A N 1
ATOM 955 C CA . PRO A 1 122 ? -1.013 -6.262 24.513 1.00 66.69 122 PRO A CA 1
ATOM 956 C C . PRO A 1 122 ? 0.073 -7.288 24.857 1.00 66.69 122 PRO A C 1
ATOM 958 O O . PRO A 1 122 ? 0.423 -8.141 24.048 1.00 66.69 122 PRO A O 1
ATOM 961 N N . SER A 1 123 ? 0.625 -7.208 26.068 1.00 52.69 123 SER A N 1
ATOM 962 C CA . SER A 1 123 ? 1.763 -8.021 26.530 1.00 52.69 123 SER A CA 1
ATOM 963 C C . SER A 1 123 ? 1.452 -9.516 26.699 1.00 52.69 123 SER A C 1
ATOM 965 O O . SER A 1 123 ? 2.344 -10.314 26.989 1.00 52.69 123 SER A O 1
ATOM 967 N N . HIS A 1 124 ? 0.195 -9.918 26.518 1.00 53.94 124 HIS A N 1
ATOM 968 C CA . HIS A 1 124 ? -0.255 -11.292 26.663 1.00 53.94 124 HIS A CA 1
ATOM 969 C C . HIS A 1 124 ? -0.572 -11.907 25.301 1.00 53.94 124 HIS A C 1
ATOM 971 O O . HIS A 1 124 ? -1.341 -11.344 24.526 1.00 53.94 124 HIS A O 1
ATOM 977 N N . ARG A 1 125 ? -0.081 -13.134 25.056 1.00 51.38 125 ARG A N 1
ATOM 978 C CA . ARG A 1 125 ? -0.709 -14.024 24.069 1.00 51.38 125 ARG A CA 1
ATOM 979 C C . ARG A 1 125 ? -2.170 -14.178 24.472 1.00 51.38 125 ARG A C 1
ATOM 981 O O . ARG A 1 125 ? -2.464 -14.831 25.474 1.00 51.38 125 ARG A O 1
ATOM 988 N N . TYR A 1 126 ? -3.069 -13.550 23.726 1.00 51.56 126 TYR A N 1
ATOM 989 C CA . TYR A 1 126 ? -4.488 -13.629 24.020 1.00 51.56 126 TYR A CA 1
ATOM 990 C C . TYR A 1 126 ? -4.953 -15.072 23.780 1.00 51.56 126 TYR A C 1
ATOM 992 O O . TYR A 1 126 ? -4.953 -15.546 22.645 1.00 51.56 126 TYR A O 1
ATOM 1000 N N . CYS A 1 127 ? -5.300 -15.799 24.850 1.00 46.97 127 CYS A N 1
ATOM 1001 C CA . CYS A 1 127 ? -6.023 -17.067 24.747 1.00 46.97 127 CYS A CA 1
ATOM 1002 C C . CYS A 1 127 ? -7.430 -16.854 25.321 1.00 46.97 127 CYS A C 1
ATOM 1004 O O . CYS A 1 127 ? -7.558 -16.620 26.529 1.00 46.97 127 CYS A O 1
ATOM 1006 N N . PRO A 1 128 ? -8.490 -16.972 24.503 1.00 49.94 128 PRO A N 1
ATOM 1007 C CA . PRO A 1 128 ? -9.868 -16.694 24.923 1.00 49.94 128 PRO A CA 1
ATOM 1008 C C . PRO A 1 128 ? -10.373 -17.611 26.054 1.00 49.94 128 PRO A C 1
ATOM 1010 O O . PRO A 1 128 ? -11.387 -17.322 26.680 1.00 49.94 128 PRO A O 1
ATOM 1013 N N . VAL A 1 129 ? -9.658 -18.703 26.356 1.00 44.47 129 VAL A N 1
ATOM 1014 C CA . VAL A 1 129 ? -9.994 -19.648 27.436 1.00 44.47 129 VAL A CA 1
ATOM 1015 C C . VAL A 1 129 ? -9.643 -19.101 28.830 1.00 44.47 129 VAL A C 1
ATOM 1017 O O . VAL A 1 129 ? -10.290 -19.465 29.807 1.00 44.47 129 VAL A O 1
ATOM 1020 N N . ILE A 1 130 ? -8.635 -18.228 28.952 1.00 39.97 130 ILE A N 1
ATOM 1021 C CA . ILE A 1 130 ? -8.088 -17.817 30.261 1.00 39.97 130 ILE A CA 1
ATOM 1022 C C . ILE A 1 130 ? -8.723 -16.510 30.767 1.00 39.97 130 ILE A C 1
ATOM 1024 O O . ILE A 1 130 ? -8.882 -16.327 31.974 1.00 39.97 130 ILE A O 1
ATOM 1028 N N . THR A 1 131 ? -9.174 -15.623 29.877 1.00 38.31 131 THR A N 1
ATOM 1029 C CA . THR A 1 131 ? -9.788 -14.338 30.261 1.00 38.31 131 THR A CA 1
ATOM 1030 C C . THR A 1 131 ? -11.194 -14.474 30.856 1.00 38.31 131 THR A C 1
ATOM 1032 O O . THR A 1 131 ? -11.605 -13.604 31.623 1.00 38.31 131 THR A O 1
ATOM 1035 N N . GLN A 1 132 ? -11.898 -15.590 30.620 1.00 39.88 132 GLN A N 1
ATOM 1036 C CA . GLN A 1 132 ? -13.173 -15.884 31.294 1.00 39.88 132 GLN A CA 1
ATOM 1037 C C . GLN A 1 132 ? -13.020 -16.250 32.781 1.00 39.88 132 GLN A C 1
ATOM 1039 O O . GLN A 1 132 ? -14.000 -16.200 33.517 1.00 39.88 132 GLN A O 1
ATOM 1044 N N . VAL A 1 133 ? -11.818 -16.599 33.256 1.00 37.41 133 VAL A N 1
ATOM 1045 C CA . VAL A 1 133 ? -11.626 -17.038 34.654 1.00 37.41 133 VAL A CA 1
ATOM 1046 C C . VAL A 1 133 ? -11.436 -15.860 35.615 1.00 37.41 133 VAL A C 1
ATOM 1048 O O . VAL A 1 133 ? -11.737 -15.981 36.799 1.00 37.41 133 VAL A O 1
ATOM 1051 N N . LEU A 1 134 ? -10.978 -14.700 35.133 1.00 37.62 134 LEU A N 1
ATOM 1052 C CA . LEU A 1 134 ? -10.617 -13.574 36.007 1.00 37.62 134 LEU A CA 1
ATOM 1053 C C . LEU A 1 134 ? -11.662 -12.451 36.058 1.00 37.62 134 LEU A C 1
ATOM 1055 O O . LEU A 1 134 ? -11.584 -11.593 36.935 1.00 37.62 134 LEU A O 1
ATOM 1059 N N . SER A 1 135 ? -12.679 -12.477 35.191 1.00 36.22 135 SER A N 1
ATOM 1060 C CA . SER A 1 135 ? -13.748 -11.471 35.177 1.00 36.22 135 SER A CA 1
ATOM 1061 C C . SER A 1 135 ? -15.098 -12.045 35.613 1.00 36.22 135 SER A C 1
ATOM 1063 O O . SER A 1 135 ? -15.983 -12.290 34.803 1.00 36.22 135 SER A O 1
ATOM 1065 N N . ARG A 1 136 ? -15.238 -12.100 36.947 1.00 38.03 136 ARG A N 1
ATOM 1066 C CA . ARG A 1 136 ? -16.468 -11.990 37.762 1.00 38.03 136 ARG A CA 1
ATOM 1067 C C . ARG A 1 136 ? -17.328 -13.243 37.961 1.00 38.03 136 ARG A C 1
ATOM 1069 O O . ARG A 1 136 ? -17.779 -13.872 37.021 1.00 38.03 136 ARG A O 1
ATOM 1076 N N . HIS A 1 137 ? -17.622 -13.512 39.238 1.00 40.09 137 HIS A N 1
ATOM 1077 C CA . HIS A 1 137 ? -18.951 -13.579 39.883 1.00 40.09 137 HIS A CA 1
ATOM 1078 C C . HIS A 1 137 ? -20.243 -13.592 39.023 1.00 40.09 137 HIS A C 1
ATOM 1080 O O . HIS A 1 137 ? -21.257 -13.042 39.437 1.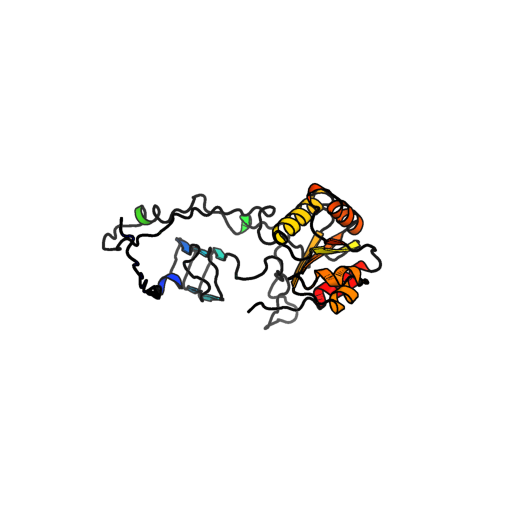00 40.09 137 HIS A O 1
ATOM 1086 N N . ILE A 1 138 ? -20.271 -14.259 37.875 1.00 35.62 138 ILE A N 1
ATOM 1087 C CA . ILE A 1 138 ? -21.491 -14.651 37.168 1.00 35.62 138 ILE A CA 1
ATOM 1088 C C . ILE A 1 138 ? -21.263 -16.081 36.686 1.00 35.62 138 ILE A C 1
ATOM 1090 O O . ILE A 1 138 ? -20.971 -16.365 35.528 1.00 35.62 138 ILE A O 1
ATOM 1094 N N . LEU A 1 139 ? -21.381 -17.014 37.629 1.00 39.00 139 LEU A N 1
ATOM 1095 C CA . LEU A 1 139 ? -21.835 -18.347 37.274 1.00 39.00 139 LEU A CA 1
ATOM 1096 C C . LEU A 1 139 ? -23.293 -18.173 36.861 1.00 39.00 139 LEU A C 1
ATOM 1098 O O . LEU A 1 139 ? -24.087 -17.747 37.692 1.00 39.00 139 LEU A O 1
ATOM 1102 N N . LEU A 1 140 ? -23.612 -18.440 35.596 1.00 32.25 140 LEU A N 1
ATOM 1103 C CA . LEU A 1 140 ? -24.722 -19.304 35.186 1.00 32.25 140 LEU A CA 1
ATOM 1104 C C . LEU A 1 140 ? -24.752 -19.416 33.648 1.00 32.25 140 LEU A C 1
ATOM 1106 O O . LEU A 1 140 ? -24.940 -18.446 32.925 1.00 32.25 140 LEU A O 1
ATOM 1110 N N . SER A 1 141 ? -24.533 -20.656 33.203 1.00 34.59 141 SER A N 1
ATOM 1111 C CA . SER A 1 141 ? -24.790 -21.236 31.878 1.00 34.59 141 SER A CA 1
ATOM 1112 C C . SER A 1 141 ? -24.214 -20.542 30.637 1.00 34.59 141 SER A C 1
ATOM 1114 O O . SER A 1 141 ? -24.920 -19.840 29.922 1.00 34.59 141 SER A O 1
ATOM 1116 N N . TRP A 1 142 ? -22.994 -20.930 30.261 1.00 32.94 142 TRP A N 1
ATOM 1117 C CA . TRP A 1 142 ? -22.636 -21.013 28.844 1.00 32.94 142 TRP A CA 1
ATOM 1118 C C . TRP A 1 142 ? -22.338 -22.470 28.506 1.00 32.94 142 TRP A C 1
ATOM 1120 O O . TRP A 1 142 ? -21.372 -23.066 28.986 1.00 32.94 142 TRP A O 1
ATOM 1130 N N . ASN A 1 143 ? -23.231 -23.062 27.712 1.00 34.03 143 ASN A N 1
ATOM 1131 C CA . ASN A 1 143 ? -22.986 -24.334 27.051 1.00 34.03 143 ASN A CA 1
ATOM 1132 C C . ASN A 1 143 ? -21.700 -24.206 26.235 1.00 34.03 143 ASN A C 1
ATOM 1134 O O . ASN A 1 143 ? -21.605 -23.352 25.358 1.00 34.03 143 ASN A O 1
ATOM 1138 N N . ARG A 1 144 ? -20.724 -25.066 26.537 1.00 36.09 144 ARG A N 1
ATOM 1139 C CA . ARG A 1 144 ? -19.474 -25.212 25.786 1.00 36.09 144 ARG A CA 1
ATOM 1140 C C . ARG A 1 144 ? -19.773 -25.423 24.295 1.00 36.09 144 ARG A C 1
ATOM 1142 O O . ARG A 1 144 ? -20.335 -26.467 23.960 1.00 36.09 144 ARG A O 1
ATOM 1149 N N . PRO A 1 145 ? -19.323 -24.546 23.386 1.00 37.09 145 PRO A N 1
ATOM 1150 C CA . PRO A 1 145 ? -19.210 -24.902 21.984 1.00 37.09 145 PRO A CA 1
ATOM 1151 C C . PRO A 1 145 ? -17.913 -25.701 21.823 1.00 37.09 145 PRO A C 1
ATOM 1153 O O . PRO A 1 145 ? -16.808 -25.195 22.025 1.00 37.09 145 PRO A O 1
ATOM 1156 N N . SER A 1 146 ? -18.038 -26.980 21.487 1.00 35.56 146 SER A N 1
ATOM 1157 C CA . SER A 1 146 ? -16.942 -27.766 20.931 1.00 35.56 146 SER A CA 1
ATOM 1158 C C . SER A 1 146 ? -16.505 -27.103 19.618 1.00 35.56 146 SER A C 1
ATOM 1160 O O . SER A 1 146 ? -17.300 -27.110 18.689 1.00 35.56 146 SER A O 1
ATOM 1162 N N . HIS A 1 147 ? -15.296 -26.514 19.573 1.00 34.88 147 HIS A N 1
ATOM 1163 C CA . HIS A 1 147 ? -14.505 -26.068 18.392 1.00 34.88 147 HIS A CA 1
ATOM 1164 C C . HIS A 1 147 ? -13.771 -24.709 18.521 1.00 34.88 147 HIS A C 1
ATOM 1166 O O . HIS A 1 147 ? -13.304 -24.184 17.514 1.00 34.88 147 HIS A O 1
ATOM 1172 N N . PHE A 1 148 ? -13.560 -24.137 19.712 1.00 39.19 148 PHE A N 1
ATOM 1173 C CA . PHE A 1 148 ? -12.611 -23.016 19.815 1.00 39.19 148 PHE A CA 1
ATOM 1174 C C . PHE A 1 148 ? -11.164 -23.522 19.769 1.00 39.19 148 PHE A C 1
ATOM 1176 O O . PHE A 1 148 ? -10.611 -23.973 20.772 1.00 39.19 148 PHE A O 1
ATOM 1183 N N . ALA A 1 149 ? -10.541 -23.446 18.593 1.00 39.50 149 ALA A N 1
ATOM 1184 C CA . ALA A 1 149 ? -9.089 -23.431 18.498 1.00 39.50 149 ALA A CA 1
ATOM 1185 C C . ALA A 1 149 ? -8.584 -22.209 19.290 1.00 39.50 149 ALA A C 1
ATOM 1187 O O . ALA A 1 149 ? -8.992 -21.084 19.002 1.00 39.50 149 ALA A O 1
ATOM 1188 N N . CYS A 1 150 ? -7.736 -22.403 20.311 1.00 40.91 150 CYS A N 1
ATOM 1189 C CA . CYS A 1 150 ? -7.002 -21.286 20.922 1.00 40.91 150 CYS A CA 1
ATOM 1190 C C . CYS A 1 150 ? -5.988 -20.804 19.875 1.00 40.91 150 CYS A C 1
ATOM 1192 O O . CYS A 1 150 ? -4.861 -21.285 19.804 1.00 40.91 150 CYS A O 1
ATOM 1194 N N . CYS A 1 151 ? -6.430 -19.908 18.996 1.00 50.75 151 CYS A N 1
ATOM 1195 C CA . CYS A 1 151 ? -5.559 -19.195 18.080 1.00 50.75 151 CYS A CA 1
ATOM 1196 C C . CYS A 1 151 ? -4.817 -18.141 18.900 1.00 50.75 151 CYS A C 1
ATOM 1198 O O . CYS A 1 151 ? -5.376 -17.097 19.225 1.00 50.75 151 CYS A O 1
ATOM 1200 N N . SER A 1 152 ? -3.569 -18.423 19.271 1.00 62.56 152 SER A N 1
ATOM 1201 C CA . SER A 1 152 ? -2.665 -17.372 19.725 1.00 62.56 152 SER A CA 1
ATOM 1202 C C . SER A 1 152 ? -2.312 -16.507 18.520 1.00 62.56 152 SER A C 1
ATOM 1204 O O . SER A 1 152 ? -1.738 -17.017 17.557 1.00 62.56 152 SER A O 1
ATOM 1206 N N . ILE A 1 153 ? -2.663 -15.226 18.564 1.00 68.56 153 ILE A N 1
ATOM 1207 C CA . ILE A 1 153 ? -2.255 -14.258 17.546 1.00 68.56 153 ILE A CA 1
ATOM 1208 C C . ILE A 1 153 ? -0.978 -13.583 18.028 1.00 68.56 153 ILE A C 1
ATOM 1210 O O . ILE A 1 153 ? -0.904 -13.156 19.181 1.00 68.56 153 ILE A O 1
ATOM 1214 N N . ASP A 1 154 ? 0.013 -13.518 17.145 1.00 76.75 154 ASP A N 1
ATOM 1215 C CA . ASP A 1 154 ? 1.216 -12.721 17.348 1.00 76.75 154 ASP A CA 1
ATOM 1216 C C . ASP A 1 154 ? 1.052 -11.393 16.606 1.00 76.75 154 ASP A C 1
ATOM 1218 O O . ASP A 1 154 ? 0.700 -11.374 15.423 1.00 76.75 154 ASP A O 1
ATOM 1222 N N . LEU A 1 155 ? 1.238 -10.285 17.318 1.00 79.94 155 LEU A N 1
ATOM 1223 C CA . LEU A 1 155 ? 1.080 -8.937 16.786 1.00 79.94 155 LEU A CA 1
ATOM 1224 C C . LEU A 1 155 ? 2.440 -8.249 16.809 1.00 79.94 155 LEU A C 1
ATOM 1226 O O . LEU A 1 155 ? 3.029 -8.047 17.868 1.00 79.94 155 LEU A O 1
ATOM 1230 N N . SER A 1 156 ? 2.901 -7.836 15.633 1.00 85.25 156 SER A N 1
ATOM 1231 C CA . SER A 1 156 ? 4.091 -7.007 15.483 1.00 85.25 156 SER A CA 1
ATOM 1232 C C . SER A 1 156 ? 3.695 -5.625 14.982 1.00 85.25 156 SER A C 1
ATOM 1234 O O . SER A 1 156 ? 2.926 -5.497 14.031 1.00 85.25 156 SER A O 1
ATOM 1236 N N . LEU A 1 157 ? 4.252 -4.592 15.612 1.00 86.44 157 LEU A N 1
ATOM 1237 C CA . LEU A 1 157 ? 4.173 -3.203 15.143 1.00 86.44 157 LEU A CA 1
ATOM 1238 C C . LEU A 1 157 ? 5.472 -2.772 14.442 1.00 86.44 157 LEU A C 1
ATOM 1240 O O . LEU A 1 157 ? 5.684 -1.586 14.195 1.00 86.44 157 LEU A O 1
ATOM 1244 N N . ALA A 1 158 ? 6.377 -3.715 14.170 1.00 85.12 158 ALA A N 1
ATOM 1245 C CA . ALA A 1 158 ? 7.629 -3.436 13.484 1.00 85.12 158 ALA A CA 1
ATOM 1246 C C . ALA A 1 158 ? 7.383 -3.282 11.973 1.00 85.12 158 ALA A C 1
ATOM 1248 O O . ALA A 1 158 ? 6.788 -4.152 11.329 1.00 85.12 158 ALA A O 1
ATOM 1249 N N . GLY A 1 159 ? 7.833 -2.160 11.402 1.00 83.44 159 GLY A N 1
ATOM 1250 C CA . GLY A 1 159 ? 7.536 -1.791 10.013 1.00 83.44 159 GLY A CA 1
ATOM 1251 C C . GLY A 1 159 ? 8.136 -2.722 8.951 1.00 83.44 159 GLY A C 1
ATOM 1252 O O . GLY A 1 159 ? 7.619 -2.795 7.840 1.00 83.44 159 GLY A O 1
ATOM 1253 N N . ASP A 1 160 ? 9.196 -3.456 9.281 1.00 82.31 160 ASP A N 1
ATOM 1254 C CA . ASP A 1 160 ? 9.835 -4.477 8.437 1.00 82.31 160 ASP A CA 1
ATOM 1255 C C . ASP A 1 160 ? 9.000 -5.762 8.308 1.00 82.31 160 ASP A C 1
ATOM 1257 O O . ASP A 1 160 ? 9.044 -6.436 7.278 1.00 82.31 160 ASP A O 1
ATOM 1261 N N . THR A 1 161 ? 8.200 -6.067 9.329 1.00 85.56 161 THR A N 1
ATOM 1262 C CA . THR A 1 161 ? 7.265 -7.203 9.354 1.00 85.56 161 THR A CA 1
ATOM 1263 C C . THR A 1 161 ? 5.856 -6.852 8.873 1.00 85.56 161 THR A C 1
ATOM 1265 O O . THR A 1 161 ? 4.993 -7.728 8.796 1.00 85.56 161 THR A O 1
ATOM 1268 N N . SER A 1 162 ? 5.609 -5.582 8.532 1.00 89.06 162 SER A N 1
ATOM 1269 C CA . SER A 1 162 ? 4.294 -5.119 8.094 1.00 89.06 162 SER A CA 1
ATOM 1270 C C . SER A 1 162 ? 3.827 -5.839 6.825 1.00 89.06 162 SER A C 1
ATOM 1272 O O . SER A 1 162 ? 4.547 -5.953 5.830 1.00 89.06 162 SER A O 1
ATOM 1274 N N . VAL A 1 163 ? 2.569 -6.287 6.842 1.00 88.62 163 VAL A N 1
ATOM 1275 C CA . VAL A 1 163 ? 1.902 -6.902 5.684 1.00 88.62 163 VAL A CA 1
ATOM 1276 C C . VAL A 1 163 ? 1.757 -5.896 4.541 1.00 88.62 163 VAL A C 1
ATOM 1278 O O . VAL A 1 163 ? 1.959 -6.269 3.381 1.00 88.62 163 VAL A O 1
ATOM 1281 N N . VAL A 1 164 ? 1.418 -4.648 4.882 1.00 91.38 164 VAL A N 1
ATOM 1282 C CA . VAL A 1 164 ? 1.289 -3.507 3.968 1.00 91.38 164 VAL A CA 1
ATOM 1283 C C . VAL A 1 164 ? 2.647 -2.811 3.871 1.00 91.38 164 VAL A C 1
ATOM 1285 O O . VAL A 1 164 ? 3.181 -2.395 4.906 1.00 91.38 164 VAL A O 1
ATOM 1288 N N . PRO A 1 165 ? 3.231 -2.663 2.670 1.00 92.94 165 PRO A N 1
ATOM 1289 C CA . PRO A 1 165 ? 4.479 -1.934 2.521 1.00 92.94 165 PRO A CA 1
ATOM 1290 C C . PRO A 1 165 ? 4.358 -0.488 2.999 1.00 92.94 165 PRO A C 1
ATOM 1292 O O . PRO A 1 165 ? 3.425 0.221 2.634 1.00 92.94 165 PRO A O 1
ATOM 1295 N N . TYR A 1 166 ? 5.339 -0.035 3.778 1.00 92.19 166 TYR A N 1
ATOM 1296 C CA . TYR A 1 166 ? 5.448 1.378 4.126 1.00 92.19 166 TYR A CA 1
ATOM 1297 C C . TYR A 1 166 ? 5.791 2.204 2.880 1.00 92.19 166 TYR A C 1
ATOM 1299 O O . TYR A 1 166 ? 6.860 2.020 2.288 1.00 92.19 166 TYR A O 1
ATOM 1307 N N . THR A 1 167 ? 4.890 3.111 2.513 1.00 93.44 167 THR A N 1
ATOM 1308 C CA . THR A 1 167 ? 5.034 4.057 1.401 1.00 93.44 167 THR A CA 1
ATOM 1309 C C . THR A 1 167 ? 5.120 5.479 1.940 1.00 93.44 167 THR A C 1
ATOM 1311 O O . THR A 1 167 ? 4.332 5.841 2.810 1.00 93.44 167 THR A O 1
ATOM 1314 N N . TRP A 1 168 ? 6.006 6.305 1.391 1.00 91.31 168 TRP A N 1
ATOM 1315 C CA . TRP A 1 168 ? 6.156 7.703 1.807 1.00 91.31 168 TRP A CA 1
ATOM 1316 C C . TRP A 1 168 ? 5.042 8.618 1.296 1.00 91.31 168 TRP A C 1
ATOM 1318 O O . TRP A 1 168 ? 4.813 9.672 1.891 1.00 91.31 168 TRP A O 1
ATOM 1328 N N . GLY A 1 169 ? 4.346 8.232 0.222 1.00 86.25 169 GLY A N 1
ATOM 1329 C CA . GLY A 1 169 ? 3.292 9.046 -0.375 1.00 86.25 169 GLY A CA 1
ATOM 1330 C C . GLY A 1 169 ? 3.761 10.492 -0.614 1.00 86.25 169 GLY A C 1
ATOM 1331 O O . GLY A 1 169 ? 4.893 10.698 -1.058 1.00 86.25 169 GLY A O 1
ATOM 1332 N N . PRO A 1 170 ? 2.940 11.502 -0.286 1.00 81.00 170 PRO A N 1
ATOM 1333 C CA . PRO A 1 170 ? 3.260 12.911 -0.504 1.00 81.00 170 PRO A CA 1
ATOM 1334 C C . PRO A 1 170 ? 4.184 13.524 0.564 1.00 81.00 170 PRO A C 1
ATOM 1336 O O . PRO A 1 170 ? 4.545 14.690 0.436 1.00 81.00 170 PRO A O 1
ATOM 1339 N N . HIS A 1 171 ? 4.608 12.792 1.610 1.00 75.31 171 HIS A N 1
ATOM 1340 C CA . HIS A 1 171 ? 5.540 13.345 2.614 1.00 75.31 171 HIS A CA 1
ATOM 1341 C C . HIS A 1 171 ? 6.886 13.771 2.029 1.00 75.31 171 HIS A C 1
ATOM 1343 O O . HIS A 1 171 ? 7.600 14.579 2.626 1.00 75.31 171 HIS A O 1
ATOM 1349 N N . LYS A 1 172 ? 7.257 13.204 0.882 1.00 70.38 172 LYS A N 1
ATOM 1350 C CA . LYS A 1 172 ? 8.448 13.578 0.134 1.00 70.38 172 LYS A CA 1
ATOM 1351 C C . LYS A 1 172 ? 8.046 13.917 -1.287 1.00 70.38 172 LYS A C 1
ATOM 1353 O O . LYS A 1 172 ? 7.514 13.077 -2.005 1.00 70.38 172 LYS A O 1
ATOM 1358 N N . ASN A 1 173 ? 8.382 15.132 -1.702 1.00 68.44 173 ASN A N 1
ATOM 1359 C CA . ASN A 1 173 ? 8.347 15.464 -3.113 1.00 68.44 173 ASN A CA 1
ATOM 1360 C C . ASN A 1 173 ? 9.445 14.672 -3.840 1.00 68.44 173 ASN A C 1
ATOM 1362 O O . ASN A 1 173 ? 10.581 14.631 -3.346 1.00 68.44 173 ASN A O 1
ATOM 1366 N N . PRO A 1 174 ? 9.129 14.072 -5.000 1.00 69.56 174 PRO A N 1
ATOM 1367 C CA . PRO A 1 174 ? 10.131 13.508 -5.887 1.00 69.56 174 PRO A CA 1
ATOM 1368 C C . PRO A 1 174 ? 11.193 14.570 -6.165 1.00 69.56 174 PRO A C 1
ATOM 1370 O O . PRO A 1 174 ? 10.880 15.677 -6.603 1.00 69.56 174 PRO A O 1
ATOM 1373 N N . SER A 1 175 ? 12.439 14.269 -5.838 1.00 72.06 175 SER A N 1
ATOM 1374 C CA . SER A 1 175 ? 13.564 15.194 -6.049 1.00 72.06 175 SER A CA 1
ATOM 1375 C C . SER A 1 175 ? 14.771 14.500 -6.658 1.00 72.06 175 SER A C 1
ATOM 1377 O O . SER A 1 175 ? 15.753 15.161 -6.996 1.00 72.06 175 SER A O 1
ATOM 1379 N N . GLY A 1 176 ? 14.696 13.176 -6.798 1.00 80.00 176 GLY A N 1
ATOM 1380 C CA . GLY A 1 176 ? 15.716 12.363 -7.422 1.00 80.00 176 GLY A CA 1
ATOM 1381 C C . GLY A 1 176 ? 15.264 11.786 -8.757 1.00 80.00 176 GLY A C 1
ATOM 1382 O O . GLY A 1 176 ? 14.479 12.364 -9.507 1.00 80.00 176 GLY A O 1
ATOM 1383 N N . GLU A 1 177 ? 15.825 10.624 -9.058 1.00 91.69 177 GLU A N 1
ATOM 1384 C CA . GLU A 1 177 ? 15.462 9.817 -10.208 1.00 91.69 177 GLU A CA 1
ATOM 1385 C C . GLU A 1 177 ? 14.258 8.942 -9.849 1.00 91.69 177 GLU A C 1
ATOM 1387 O O . GLU A 1 177 ? 14.302 8.155 -8.899 1.00 91.69 177 GLU A O 1
ATOM 1392 N N . SER A 1 178 ? 13.193 9.063 -10.638 1.00 94.94 178 SER A N 1
ATOM 1393 C CA . SER A 1 178 ? 12.032 8.184 -10.540 1.00 94.94 178 SER A CA 1
ATOM 1394 C C . SER A 1 178 ? 12.319 6.830 -11.194 1.00 94.94 178 SER A C 1
ATOM 1396 O O . SER A 1 178 ? 12.984 6.754 -12.226 1.00 94.94 178 SER A O 1
ATOM 1398 N N . CYS A 1 179 ? 11.780 5.755 -10.625 1.00 97.12 179 CYS A N 1
ATOM 1399 C CA . CYS A 1 179 ? 11.894 4.402 -11.159 1.00 97.12 179 CYS A CA 1
ATOM 1400 C C . CYS A 1 179 ? 10.565 3.654 -11.002 1.00 97.12 179 CYS A C 1
ATOM 1402 O O . CYS A 1 179 ? 9.995 3.607 -9.908 1.00 97.12 179 CYS A O 1
ATOM 1404 N N . LEU A 1 180 ? 10.085 3.056 -12.096 1.00 97.44 180 LEU A N 1
ATOM 1405 C CA . LEU A 1 180 ? 9.018 2.064 -12.054 1.00 97.44 180 LEU A CA 1
ATOM 1406 C C . 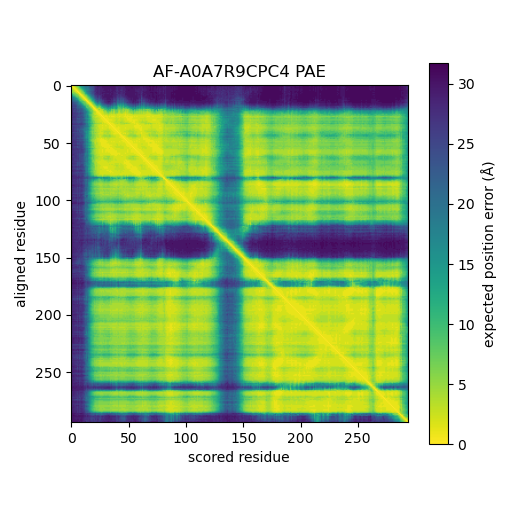LEU A 1 180 ? 9.639 0.673 -11.941 1.00 97.44 180 LEU A C 1
ATOM 1408 O O . LEU A 1 180 ? 10.447 0.276 -12.783 1.00 97.44 180 LEU A O 1
ATOM 1412 N N . VAL A 1 181 ? 9.193 -0.092 -10.950 1.00 97.19 181 VAL A N 1
ATOM 1413 C CA . VAL A 1 181 ? 9.431 -1.537 -10.877 1.00 97.19 181 VAL A CA 1
ATOM 1414 C C . VAL A 1 181 ? 8.089 -2.244 -10.995 1.00 97.19 181 VAL A C 1
ATOM 1416 O O . VAL A 1 181 ? 7.142 -1.882 -10.303 1.00 97.19 181 VAL A O 1
ATOM 1419 N N . THR A 1 182 ? 7.977 -3.251 -11.859 1.00 95.75 182 THR A N 1
ATOM 1420 C CA . THR A 1 182 ? 6.749 -4.044 -12.003 1.00 95.75 182 THR A CA 1
ATOM 1421 C C . THR A 1 182 ? 7.045 -5.527 -11.865 1.00 95.75 182 THR A C 1
ATOM 1423 O O . THR A 1 182 ? 7.844 -6.082 -12.615 1.00 95.75 182 THR A O 1
ATOM 1426 N N . LEU A 1 183 ? 6.375 -6.179 -10.919 1.00 94.62 183 LEU A N 1
ATOM 1427 C CA . LEU A 1 183 ? 6.472 -7.613 -10.684 1.00 94.62 183 LEU A CA 1
ATOM 1428 C C . LEU A 1 183 ? 5.238 -8.299 -11.275 1.00 94.62 183 LEU A C 1
ATOM 1430 O O . LEU A 1 183 ? 4.103 -7.982 -10.903 1.00 94.62 183 LEU A O 1
ATOM 1434 N N . PHE A 1 184 ? 5.454 -9.242 -12.193 1.00 93.31 184 PHE A N 1
ATOM 1435 C CA . PHE A 1 184 ? 4.372 -9.962 -12.869 1.00 93.31 184 PHE A CA 1
ATOM 1436 C C . PHE A 1 184 ? 3.825 -11.114 -12.011 1.00 93.31 184 PHE A C 1
ATOM 1438 O O . PHE A 1 184 ? 4.514 -11.626 -11.126 1.00 93.31 184 PHE A O 1
ATOM 1445 N N . CYS A 1 185 ? 2.575 -11.503 -12.275 1.00 91.88 185 CYS A N 1
ATOM 1446 C CA . CYS A 1 185 ? 1.866 -12.527 -11.509 1.00 91.88 185 CYS A CA 1
ATOM 1447 C C . CYS A 1 185 ? 2.553 -13.898 -11.566 1.00 91.88 185 CYS A C 1
ATOM 1449 O O . CYS A 1 185 ? 2.889 -14.396 -12.645 1.00 91.88 185 CYS A O 1
ATOM 1451 N N . ASP A 1 186 ? 2.676 -14.531 -10.401 1.00 88.38 186 ASP A N 1
ATOM 1452 C CA . ASP A 1 186 ? 2.942 -15.957 -10.240 1.00 88.38 186 ASP A CA 1
ATOM 1453 C C . ASP A 1 186 ? 2.497 -16.438 -8.835 1.00 88.38 186 ASP A C 1
ATOM 1455 O O . ASP A 1 186 ? 1.815 -15.718 -8.106 1.00 88.38 186 ASP A O 1
ATOM 1459 N N . SER A 1 187 ? 2.917 -17.639 -8.423 1.00 87.81 187 SER A N 1
ATOM 1460 C CA . SER A 1 187 ? 2.557 -18.226 -7.124 1.00 87.81 187 SER A CA 1
ATOM 1461 C C . SER A 1 187 ? 3.183 -17.567 -5.885 1.00 87.81 187 SER A C 1
ATOM 1463 O O . SER A 1 187 ? 2.712 -17.831 -4.783 1.00 87.81 187 SER A O 1
ATOM 1465 N N . GLN A 1 188 ? 4.229 -16.746 -6.024 1.00 88.88 188 GLN A N 1
ATOM 1466 C CA . GLN A 1 188 ? 4.970 -16.137 -4.904 1.00 88.88 188 GLN A CA 1
ATOM 1467 C C . GLN A 1 188 ? 5.140 -14.613 -5.048 1.00 88.88 188 GLN A C 1
ATOM 1469 O O . GLN A 1 188 ? 5.983 -14.014 -4.373 1.00 88.88 188 GLN A O 1
ATOM 1474 N N . GLN A 1 189 ? 4.348 -13.964 -5.911 1.00 90.50 189 GLN A N 1
ATOM 1475 C CA . GLN A 1 189 ? 4.462 -12.539 -6.240 1.00 90.50 189 GLN A CA 1
ATOM 1476 C C . GLN A 1 189 ? 4.536 -11.669 -4.983 1.00 90.50 189 GLN A C 1
ATOM 1478 O O . GLN A 1 189 ? 5.490 -10.912 -4.827 1.00 90.50 189 GLN A O 1
ATOM 1483 N N . SER A 1 190 ? 3.608 -11.833 -4.034 1.00 89.25 190 SER A N 1
ATOM 1484 C CA . SER A 1 190 ? 3.574 -11.016 -2.815 1.00 89.25 190 SER A CA 1
ATOM 1485 C C . SER A 1 190 ? 4.829 -11.170 -1.947 1.00 89.25 190 SER A C 1
ATOM 1487 O O . SER A 1 190 ? 5.301 -10.190 -1.373 1.00 89.25 190 SER A O 1
ATOM 1489 N N . GLN A 1 191 ? 5.393 -12.379 -1.853 1.00 89.62 191 GLN A N 1
ATOM 1490 C CA . GLN A 1 191 ? 6.620 -12.622 -1.085 1.00 89.62 191 GLN A CA 1
ATOM 1491 C C . GLN A 1 191 ? 7.821 -11.948 -1.749 1.00 89.62 191 GLN A C 1
ATOM 1493 O O . GLN A 1 191 ? 8.626 -11.317 -1.066 1.00 89.62 191 GLN A O 1
ATOM 1498 N N . ARG A 1 192 ? 7.912 -12.009 -3.082 1.00 90.06 192 ARG A N 1
ATOM 1499 C CA . ARG A 1 192 ? 9.010 -11.373 -3.818 1.00 90.06 192 ARG A CA 1
ATOM 1500 C C . ARG A 1 192 ? 8.887 -9.863 -3.912 1.00 90.06 192 ARG A C 1
ATOM 1502 O O . ARG A 1 192 ? 9.914 -9.203 -3.859 1.00 90.06 192 ARG A O 1
ATOM 1509 N N . VAL A 1 193 ? 7.676 -9.303 -3.949 1.00 92.75 193 VAL A N 1
ATOM 1510 C CA . VAL A 1 193 ? 7.482 -7.853 -3.788 1.00 92.75 193 VAL A CA 1
ATOM 1511 C C . VAL A 1 193 ? 8.068 -7.400 -2.448 1.00 92.75 193 VAL A C 1
ATOM 1513 O O . VAL A 1 193 ? 8.858 -6.462 -2.407 1.00 92.75 193 VAL A O 1
ATOM 1516 N N . ARG A 1 194 ? 7.749 -8.098 -1.348 1.00 91.69 194 ARG A N 1
ATOM 1517 C CA . ARG A 1 194 ? 8.297 -7.783 -0.017 1.00 91.69 194 ARG A CA 1
ATOM 1518 C C . ARG A 1 194 ? 9.813 -7.938 0.039 1.00 91.69 194 ARG A C 1
ATOM 1520 O O . ARG A 1 194 ? 10.489 -7.058 0.565 1.00 91.69 194 ARG A O 1
ATOM 1527 N N . ALA A 1 195 ? 10.342 -9.021 -0.528 1.00 90.44 195 ALA A N 1
ATOM 1528 C CA . ALA A 1 195 ? 11.780 -9.245 -0.610 1.00 90.44 195 ALA A CA 1
ATOM 1529 C C . ALA A 1 195 ? 12.469 -8.113 -1.387 1.00 90.44 195 ALA A C 1
ATOM 1531 O O . ALA A 1 195 ? 13.389 -7.498 -0.863 1.00 90.44 195 ALA A O 1
ATOM 1532 N N . PHE A 1 196 ? 11.961 -7.757 -2.571 1.00 93.12 196 PHE A N 1
ATOM 1533 C CA . PHE A 1 196 ? 12.491 -6.662 -3.385 1.00 93.12 196 PHE A CA 1
ATOM 1534 C C . PHE A 1 196 ? 12.511 -5.339 -2.610 1.00 93.12 196 PHE A C 1
ATOM 1536 O O . PHE A 1 196 ? 13.538 -4.666 -2.559 1.00 93.12 196 PHE A O 1
ATOM 1543 N N . ILE A 1 197 ? 11.401 -4.991 -1.947 1.00 94.19 197 ILE A N 1
ATOM 1544 C CA . ILE A 1 197 ? 11.293 -3.764 -1.148 1.00 94.19 197 ILE A CA 1
ATOM 1545 C C . ILE A 1 197 ? 12.326 -3.746 -0.020 1.00 94.19 197 ILE A C 1
ATOM 1547 O O . ILE A 1 197 ? 12.999 -2.735 0.178 1.00 94.19 197 ILE A O 1
ATOM 1551 N N . ASN A 1 198 ? 12.463 -4.845 0.721 1.00 92.12 198 ASN A N 1
ATOM 1552 C CA . ASN A 1 198 ? 13.399 -4.928 1.841 1.00 92.12 198 ASN A CA 1
ATOM 1553 C C . ASN A 1 198 ? 14.856 -4.855 1.378 1.00 92.12 198 ASN A C 1
ATOM 1555 O O . ASN A 1 198 ? 15.679 -4.221 2.034 1.00 92.12 198 ASN A O 1
ATOM 1559 N N . CYS A 1 199 ? 15.168 -5.445 0.232 1.00 91.81 199 CYS A N 1
ATOM 1560 C CA . CYS A 1 199 ? 16.528 -5.493 -0.283 1.00 91.81 199 CYS A CA 1
ATOM 1561 C C . CYS A 1 199 ? 16.940 -4.171 -0.923 1.00 91.81 199 CYS A C 1
ATOM 1563 O O . CYS A 1 199 ? 18.050 -3.710 -0.679 1.00 91.81 199 CYS A O 1
ATOM 1565 N N . LEU A 1 200 ? 16.026 -3.482 -1.611 1.00 93.69 200 LEU A N 1
ATOM 1566 C CA . LEU A 1 200 ? 16.296 -2.128 -2.085 1.00 93.69 200 LEU A CA 1
ATOM 1567 C C . LEU A 1 200 ? 16.457 -1.134 -0.926 1.00 93.69 200 LEU A C 1
ATOM 1569 O O . LEU A 1 200 ? 17.337 -0.282 -0.981 1.00 93.69 200 LEU A O 1
ATOM 1573 N N . LYS A 1 201 ? 15.674 -1.275 0.154 1.00 92.62 201 LYS A N 1
ATOM 1574 C CA . LYS A 1 201 ? 15.863 -0.475 1.378 1.00 92.62 201 LYS A CA 1
ATOM 1575 C C . LYS A 1 201 ? 17.255 -0.667 1.991 1.00 92.62 201 LYS A C 1
ATOM 1577 O O . LYS A 1 201 ? 17.781 0.278 2.568 1.00 92.62 201 LYS A O 1
ATOM 1582 N N . GLN A 1 202 ? 17.832 -1.867 1.888 1.00 91.69 202 GLN A N 1
ATOM 1583 C CA . GLN A 1 202 ? 19.183 -2.166 2.375 1.00 91.69 202 GLN A CA 1
ATOM 1584 C C . GLN A 1 202 ? 20.278 -1.676 1.410 1.00 91.69 202 GLN A C 1
ATOM 1586 O O . GLN A 1 202 ? 21.266 -1.115 1.874 1.00 91.69 202 GLN A O 1
ATOM 1591 N N . ASP A 1 203 ? 20.105 -1.850 0.093 1.00 92.19 203 ASP A N 1
ATOM 1592 C CA . ASP A 1 203 ? 21.067 -1.403 -0.933 1.00 92.19 203 ASP A CA 1
ATOM 1593 C C . ASP A 1 203 ? 21.129 0.128 -1.042 1.00 92.19 203 ASP A C 1
ATOM 1595 O O . ASP A 1 203 ? 22.212 0.706 -1.130 1.00 92.19 203 ASP A O 1
ATOM 1599 N N . ASN A 1 204 ? 19.972 0.795 -1.015 1.00 93.50 204 ASN A N 1
ATOM 1600 C CA . ASN A 1 204 ? 19.861 2.239 -1.181 1.00 93.50 204 ASN A CA 1
ATOM 1601 C C . ASN A 1 204 ? 18.734 2.821 -0.305 1.00 93.50 204 ASN A C 1
ATOM 1603 O O . ASN A 1 204 ? 17.632 3.077 -0.796 1.00 93.50 204 ASN A O 1
ATOM 1607 N N . PRO A 1 205 ? 19.013 3.109 0.982 1.00 93.06 205 PRO A N 1
ATOM 1608 C CA . PRO A 1 205 ? 18.042 3.709 1.904 1.00 93.06 205 PRO A CA 1
ATOM 1609 C C . PRO A 1 205 ? 17.527 5.089 1.466 1.00 93.06 205 PRO A C 1
ATOM 1611 O O . PRO A 1 205 ? 16.497 5.549 1.956 1.00 93.06 205 PRO A O 1
ATOM 1614 N N . ALA A 1 206 ? 18.252 5.771 0.571 1.00 92.19 206 ALA A N 1
ATOM 1615 C CA . ALA A 1 206 ? 17.840 7.053 0.015 1.00 92.19 206 ALA A CA 1
ATOM 1616 C C . ALA A 1 206 ? 16.817 6.903 -1.123 1.00 92.19 206 ALA A C 1
ATOM 1618 O O . ALA A 1 206 ? 16.160 7.893 -1.446 1.00 92.19 206 ALA A O 1
ATOM 1619 N N . CYS A 1 207 ? 16.660 5.705 -1.708 1.00 93.00 207 CYS A N 1
ATOM 1620 C CA . CYS A 1 207 ? 15.572 5.441 -2.637 1.00 93.00 207 CYS A CA 1
ATOM 1621 C C . CYS A 1 207 ? 14.287 5.077 -1.882 1.00 93.00 207 CYS A C 1
ATOM 1623 O O . CYS A 1 207 ? 14.177 4.045 -1.218 1.00 93.00 207 CYS A O 1
ATOM 1625 N N . LEU A 1 208 ? 13.296 5.957 -1.984 1.00 93.62 208 LEU A N 1
ATOM 1626 C CA . LEU A 1 208 ? 12.069 5.886 -1.211 1.00 93.62 208 LEU A CA 1
ATOM 1627 C C . LEU A 1 208 ? 10.959 5.255 -2.036 1.00 93.62 208 LEU A C 1
ATOM 1629 O O . LEU A 1 208 ? 10.704 5.662 -3.167 1.00 93.62 208 LEU A O 1
ATOM 1633 N N . LEU A 1 209 ? 10.260 4.291 -1.440 1.00 95.38 209 LEU A N 1
ATOM 1634 C CA . LEU A 1 209 ? 9.022 3.767 -2.001 1.00 95.38 209 LEU A CA 1
ATOM 1635 C C . LEU A 1 209 ? 7.919 4.807 -1.789 1.00 95.38 209 LEU A C 1
ATOM 1637 O O . LEU A 1 209 ? 7.483 5.015 -0.657 1.00 95.38 209 LEU A O 1
ATOM 1641 N N . LEU A 1 210 ? 7.483 5.470 -2.854 1.00 94.25 210 LEU A N 1
ATOM 1642 C CA . LEU A 1 210 ? 6.461 6.511 -2.783 1.00 94.25 210 LEU A CA 1
ATOM 1643 C C . LEU A 1 210 ? 5.054 5.928 -2.856 1.00 94.25 210 LEU A C 1
ATOM 1645 O O . LEU A 1 210 ? 4.182 6.364 -2.111 1.00 94.25 210 LEU A O 1
ATOM 1649 N N . GLN A 1 211 ? 4.838 4.922 -3.705 1.00 93.81 211 GLN A N 1
ATOM 1650 C CA . GLN A 1 211 ? 3.521 4.322 -3.897 1.00 93.81 211 GLN A CA 1
ATOM 1651 C C . GLN A 1 211 ? 3.634 2.875 -4.384 1.00 93.81 211 GLN A C 1
ATOM 1653 O O . GLN A 1 211 ? 4.583 2.505 -5.078 1.00 93.81 211 GLN A O 1
ATOM 1658 N N . THR A 1 212 ? 2.638 2.058 -4.054 1.00 95.88 212 THR A N 1
ATOM 1659 C CA . THR A 1 212 ? 2.438 0.722 -4.626 1.00 95.88 212 THR A CA 1
ATOM 1660 C C . THR A 1 212 ? 1.063 0.640 -5.270 1.00 95.88 212 THR A C 1
ATOM 1662 O O . THR A 1 212 ? 0.160 1.390 -4.893 1.00 95.88 212 THR A O 1
ATOM 1665 N N . LYS A 1 213 ? 0.899 -0.255 -6.246 1.00 93.75 213 LYS A N 1
ATOM 1666 C CA . LYS A 1 213 ? -0.408 -0.550 -6.838 1.00 93.75 213 LYS A CA 1
ATOM 1667 C C . LYS A 1 213 ? -0.424 -1.943 -7.454 1.00 93.75 213 LYS A C 1
ATOM 1669 O O . LYS A 1 213 ? 0.514 -2.319 -8.145 1.00 93.75 213 LYS A O 1
ATOM 1674 N N . GLU A 1 214 ? -1.492 -2.690 -7.225 1.00 93.81 214 GLU A N 1
ATOM 1675 C CA . GLU A 1 214 ? -1.799 -3.958 -7.879 1.00 93.81 214 GLU A CA 1
ATOM 1676 C C . GLU A 1 214 ? -3.038 -3.802 -8.760 1.00 93.81 214 GLU A C 1
ATOM 1678 O O . GLU A 1 214 ? -4.074 -3.296 -8.319 1.00 93.81 214 GLU A O 1
ATOM 1683 N N . GLY A 1 215 ? -2.947 -4.259 -10.004 1.00 91.25 215 GLY A N 1
ATOM 1684 C CA . GLY A 1 215 ? -4.06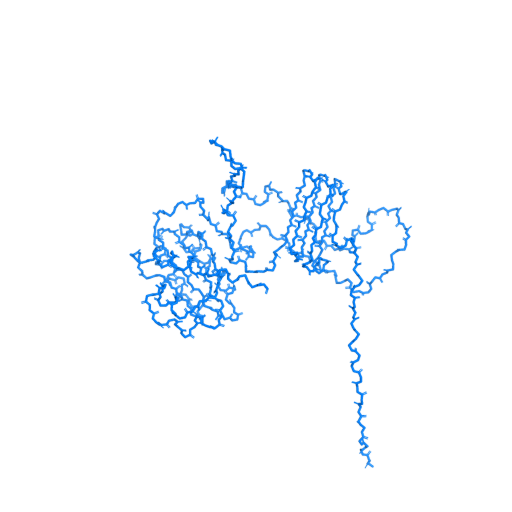6 -4.210 -10.935 1.00 91.25 215 GLY A CA 1
ATOM 1685 C C . GLY A 1 215 ? -3.892 -5.159 -12.109 1.00 91.25 215 GLY A C 1
ATOM 1686 O O . GLY A 1 215 ? -2.803 -5.671 -12.362 1.00 91.25 215 GLY A O 1
ATOM 1687 N N . LEU A 1 216 ? -4.980 -5.402 -12.833 1.00 91.81 216 LEU A N 1
ATOM 1688 C CA . LEU A 1 216 ? -4.921 -6.113 -14.107 1.00 91.81 216 LEU A CA 1
ATOM 1689 C C . LEU A 1 216 ? -4.320 -5.198 -15.178 1.00 91.81 216 LEU A C 1
ATOM 1691 O O . LEU A 1 216 ? -4.543 -3.988 -15.167 1.00 91.81 216 LEU A O 1
ATOM 1695 N N . MET A 1 217 ? -3.570 -5.785 -16.106 1.00 90.50 217 MET A N 1
ATOM 1696 C CA . MET A 1 217 ? -2.926 -5.058 -17.196 1.00 90.50 217 MET A CA 1
ATOM 1697 C C . MET A 1 217 ? -3.114 -5.814 -18.511 1.00 90.50 217 MET A C 1
ATOM 1699 O O . MET A 1 217 ? -2.798 -6.999 -18.609 1.00 90.50 217 MET A O 1
ATOM 1703 N N . GLY A 1 218 ? -3.624 -5.124 -19.532 1.00 92.19 218 GLY A N 1
ATOM 1704 C CA . GLY A 1 218 ? -3.717 -5.668 -20.884 1.00 92.19 218 GLY A CA 1
ATOM 1705 C C . GLY A 1 218 ? -2.418 -5.481 -21.684 1.00 92.19 218 GLY A C 1
ATOM 1706 O O . GLY A 1 218 ? -1.600 -4.628 -21.338 1.00 92.19 218 GLY A O 1
ATOM 1707 N N . PRO A 1 219 ? -2.229 -6.210 -22.801 1.00 93.94 219 PRO A N 1
ATOM 1708 C CA . PRO A 1 219 ? -1.078 -6.026 -23.693 1.00 93.94 219 PRO A CA 1
ATOM 1709 C C . PRO A 1 219 ? -0.904 -4.586 -24.203 1.00 93.94 219 PRO A C 1
ATOM 1711 O O . PRO A 1 219 ? 0.204 -4.068 -24.207 1.00 93.94 219 PRO A O 1
ATOM 1714 N N . ALA A 1 220 ? -1.996 -3.903 -24.566 1.00 92.19 220 ALA A N 1
ATOM 1715 C CA . ALA A 1 220 ? -1.935 -2.512 -25.029 1.00 92.19 220 ALA A CA 1
ATOM 1716 C C . ALA A 1 220 ? -1.453 -1.543 -23.932 1.00 92.19 220 ALA A C 1
ATOM 1718 O O . ALA A 1 220 ? -0.714 -0.598 -24.206 1.00 92.19 220 ALA A O 1
ATOM 1719 N N . ASP A 1 221 ? -1.842 -1.792 -22.679 1.00 92.06 221 ASP A N 1
ATOM 1720 C CA . ASP A 1 221 ? -1.371 -1.009 -21.536 1.00 92.06 221 ASP A CA 1
ATOM 1721 C C . ASP A 1 221 ? 0.098 -1.301 -21.231 1.00 92.06 221 ASP A C 1
ATOM 1723 O O . ASP A 1 221 ? 0.861 -0.383 -20.944 1.00 92.06 221 ASP A O 1
ATOM 1727 N N . ALA A 1 222 ? 0.506 -2.565 -21.354 1.00 93.88 222 ALA A N 1
ATOM 1728 C CA . ALA A 1 222 ? 1.887 -2.992 -21.186 1.00 93.88 222 ALA A CA 1
ATOM 1729 C C . ALA A 1 222 ? 2.815 -2.348 -22.224 1.00 93.88 222 ALA A C 1
ATOM 1731 O O . ALA A 1 222 ? 3.865 -1.827 -21.861 1.00 93.88 222 ALA A O 1
ATOM 1732 N N . GLU A 1 223 ? 2.420 -2.321 -23.499 1.00 95.31 223 GLU A N 1
ATOM 1733 C CA . GLU A 1 223 ? 3.187 -1.653 -24.555 1.00 95.31 223 GLU A CA 1
ATOM 1734 C C . GLU A 1 223 ? 3.331 -0.155 -24.297 1.00 95.31 223 GLU A C 1
ATOM 1736 O O . GLU A 1 223 ? 4.424 0.388 -24.455 1.00 95.31 223 GLU A O 1
ATOM 1741 N N . ARG A 1 224 ? 2.255 0.503 -23.845 1.00 93.38 224 ARG A N 1
ATOM 1742 C CA . ARG A 1 224 ? 2.275 1.928 -23.496 1.00 93.38 224 ARG A CA 1
ATOM 1743 C C . ARG A 1 224 ? 3.208 2.215 -22.319 1.00 93.38 224 ARG A C 1
ATOM 1745 O O . ARG A 1 224 ? 3.998 3.146 -22.395 1.00 93.38 224 ARG A O 1
ATOM 1752 N N . VAL A 1 225 ? 3.142 1.416 -21.253 1.00 95.12 225 VAL A N 1
ATOM 1753 C CA . VAL A 1 225 ? 3.944 1.627 -20.036 1.00 95.12 225 VAL A CA 1
ATOM 1754 C C . VAL A 1 225 ? 5.405 1.216 -20.239 1.00 95.12 225 VAL A C 1
ATOM 1756 O O . VAL A 1 225 ? 6.322 1.963 -19.905 1.00 95.12 225 VAL A O 1
ATOM 1759 N N . PHE A 1 226 ? 5.657 0.025 -20.779 1.00 94.94 226 PHE A N 1
ATOM 1760 C CA . PHE A 1 226 ? 7.008 -0.538 -20.885 1.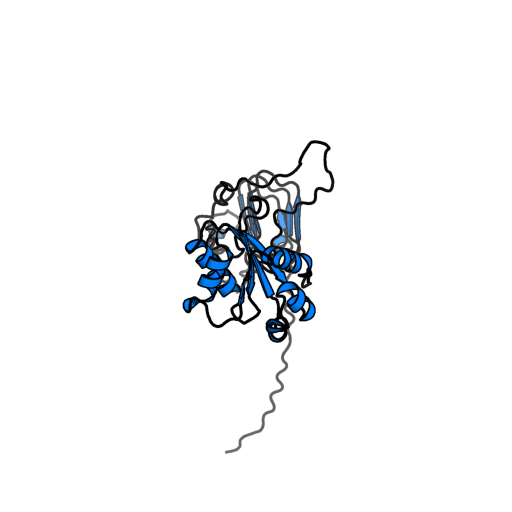00 94.94 226 PHE A CA 1
ATOM 1761 C C . PHE A 1 226 ? 7.730 -0.140 -22.171 1.00 94.94 226 PHE A C 1
ATOM 1763 O O . PHE A 1 226 ? 8.912 -0.459 -22.317 1.00 94.94 226 PHE A O 1
ATOM 1770 N N . LEU A 1 227 ? 7.038 0.541 -23.093 1.00 95.06 227 LEU A N 1
ATOM 1771 C CA . LEU A 1 227 ? 7.551 0.945 -24.406 1.00 95.06 227 LEU A CA 1
ATOM 1772 C C . LEU A 1 227 ? 8.071 -0.256 -25.214 1.00 95.06 227 LEU A C 1
ATOM 1774 O O . LEU A 1 227 ? 9.033 -0.159 -25.976 1.00 95.06 227 LEU A O 1
ATOM 1778 N N . SER A 1 228 ? 7.467 -1.427 -24.990 1.00 94.25 228 SER A N 1
ATOM 1779 C CA . SER A 1 228 ? 7.883 -2.697 -25.574 1.00 94.25 228 SER A CA 1
ATOM 1780 C C . SER A 1 228 ? 6.763 -3.729 -25.519 1.00 94.25 228 SER A C 1
ATOM 1782 O O . SER A 1 228 ? 6.083 -3.863 -24.504 1.00 94.25 228 SER A O 1
ATOM 1784 N N . SER A 1 229 ? 6.655 -4.544 -26.566 1.00 95.00 229 SER A N 1
ATOM 1785 C CA . SER A 1 229 ? 5.756 -5.704 -26.620 1.00 95.00 229 SER A CA 1
ATOM 1786 C C . SER A 1 229 ? 6.298 -6.943 -25.891 1.00 95.00 229 SER A C 1
ATOM 1788 O O . SER A 1 229 ? 5.607 -7.959 -25.787 1.00 95.00 229 SER A O 1
ATOM 1790 N N . SER A 1 230 ? 7.517 -6.874 -25.338 1.00 94.38 230 SER A N 1
ATOM 1791 C CA . SER A 1 230 ? 8.194 -8.012 -24.692 1.00 94.38 230 SER A CA 1
ATOM 1792 C C . SER A 1 230 ? 7.411 -8.599 -23.515 1.00 94.38 230 SER A C 1
ATOM 1794 O O . SER A 1 230 ? 7.558 -9.780 -23.216 1.00 94.38 230 SER A O 1
ATOM 1796 N N . TYR A 1 231 ? 6.545 -7.814 -22.868 1.00 93.50 231 TYR A N 1
ATOM 1797 C CA . TYR A 1 231 ? 5.800 -8.226 -21.673 1.00 93.50 231 TYR A CA 1
ATOM 1798 C C . TYR A 1 231 ? 4.351 -8.655 -21.956 1.00 93.50 231 TYR A C 1
ATOM 1800 O O . TYR A 1 231 ? 3.662 -9.138 -21.057 1.00 93.50 231 TYR A O 1
ATOM 1808 N N . ASN A 1 232 ? 3.884 -8.570 -23.206 1.00 92.88 232 ASN A N 1
ATOM 1809 C CA . ASN A 1 232 ? 2.494 -8.877 -23.572 1.00 92.88 232 ASN A CA 1
ATOM 1810 C C . ASN A 1 232 ? 2.068 -10.301 -23.198 1.00 92.88 232 ASN A C 1
ATOM 1812 O O . ASN A 1 232 ? 0.926 -10.544 -22.817 1.00 92.88 232 ASN A O 1
ATOM 1816 N N . HIS A 1 233 ? 3.002 -11.247 -23.281 1.00 91.00 233 HIS A N 1
ATOM 1817 C CA . HIS A 1 233 ? 2.763 -12.658 -22.988 1.00 91.00 233 HIS A CA 1
ATOM 1818 C C . HIS A 1 233 ? 2.647 -12.974 -21.481 1.00 91.00 233 HIS A C 1
ATOM 1820 O O . HIS A 1 233 ? 2.278 -14.098 -21.123 1.00 91.00 233 HIS A O 1
ATOM 1826 N N . VAL A 1 234 ? 2.977 -12.023 -20.592 1.00 90.69 234 VAL A N 1
ATOM 1827 C CA . VAL A 1 234 ? 2.927 -12.218 -19.130 1.00 90.69 234 VAL A CA 1
ATOM 1828 C C . VAL A 1 234 ? 1.848 -11.408 -18.422 1.00 90.69 234 VAL A C 1
ATOM 1830 O O . VAL A 1 234 ? 1.304 -11.897 -17.437 1.00 90.69 234 VAL A O 1
ATOM 1833 N N . VAL A 1 235 ? 1.500 -10.215 -18.912 1.00 88.56 235 VAL A N 1
ATOM 1834 C CA . VAL A 1 235 ? 0.561 -9.304 -18.225 1.00 88.56 235 VAL A CA 1
ATOM 1835 C C . VAL A 1 235 ? -0.857 -9.868 -18.111 1.00 88.56 235 VAL A C 1
ATOM 1837 O O . VAL A 1 235 ? -1.562 -9.569 -17.158 1.00 88.56 235 VAL A O 1
ATOM 1840 N N . GLY A 1 236 ? -1.247 -10.771 -19.016 1.00 84.81 236 GLY A N 1
ATOM 1841 C CA . GLY A 1 236 ? -2.543 -11.456 -18.971 1.00 84.81 236 GLY A CA 1
ATOM 1842 C C . GLY A 1 236 ? -2.626 -12.645 -18.006 1.00 84.81 236 GLY A C 1
ATOM 1843 O O . GLY A 1 236 ? -3.682 -13.263 -17.913 1.00 84.81 236 GLY A O 1
ATOM 1844 N N . ARG A 1 237 ? -1.540 -13.012 -17.309 1.00 90.06 237 ARG A N 1
ATOM 1845 C CA . ARG A 1 237 ? -1.528 -14.173 -16.392 1.00 90.06 237 ARG A CA 1
ATOM 1846 C C . ARG A 1 237 ? -2.208 -13.895 -15.054 1.00 90.06 237 ARG A C 1
ATOM 1848 O O . ARG A 1 237 ? -2.558 -14.833 -14.347 1.00 90.06 237 ARG A O 1
ATOM 1855 N N . GLY A 1 238 ? -2.371 -12.625 -14.709 1.00 91.12 238 GLY A N 1
ATOM 1856 C CA . GLY A 1 238 ? -2.962 -12.179 -13.460 1.00 91.12 238 GLY A CA 1
ATOM 1857 C C . GLY A 1 238 ? -2.532 -10.751 -13.130 1.00 91.12 238 GLY A C 1
ATOM 1858 O O . GLY A 1 238 ? -1.923 -10.085 -13.971 1.00 91.12 238 GLY A O 1
ATOM 1859 N N . PRO A 1 239 ? -2.834 -10.273 -11.917 1.00 92.25 239 PRO A N 1
ATOM 1860 C CA . PRO A 1 239 ? -2.500 -8.920 -11.500 1.00 92.25 239 PRO A CA 1
ATOM 1861 C C . PRO A 1 239 ? -0.994 -8.639 -11.536 1.00 92.25 239 PRO A C 1
ATOM 1863 O O . PRO A 1 239 ? -0.162 -9.482 -11.197 1.00 92.25 239 PRO A O 1
ATOM 1866 N N . VAL A 1 240 ? -0.635 -7.424 -11.930 1.00 94.50 240 VAL A N 1
ATOM 1867 C CA . VAL A 1 240 ? 0.733 -6.911 -11.877 1.00 94.50 240 VAL A CA 1
ATOM 1868 C C . VAL A 1 240 ? 0.865 -5.954 -10.703 1.00 94.50 240 VAL A C 1
ATOM 1870 O O . VAL A 1 240 ? -0.026 -5.139 -10.461 1.00 94.50 240 VAL A O 1
ATOM 1873 N N . VAL A 1 241 ? 1.982 -6.039 -9.980 1.00 95.44 241 VAL A N 1
ATOM 1874 C CA . VAL A 1 241 ? 2.284 -5.134 -8.865 1.00 95.44 241 VAL A CA 1
ATOM 1875 C C . VAL A 1 241 ? 3.328 -4.128 -9.322 1.00 95.44 241 VAL A C 1
ATOM 1877 O O . VAL A 1 241 ? 4.453 -4.506 -9.642 1.00 95.44 241 VAL A O 1
ATOM 1880 N N . GLY A 1 242 ? 2.958 -2.853 -9.352 1.00 96.31 242 GLY A N 1
ATOM 1881 C CA . GLY A 1 242 ? 3.855 -1.734 -9.606 1.00 96.31 242 GLY A CA 1
ATOM 1882 C C . GLY A 1 242 ? 4.322 -1.078 -8.314 1.00 96.31 242 GLY A C 1
ATOM 1883 O O . GLY A 1 242 ? 3.537 -0.849 -7.392 1.00 96.31 242 GLY A O 1
ATOM 1884 N N . LEU A 1 243 ? 5.608 -0.753 -8.272 1.00 97.25 243 LEU A N 1
ATOM 1885 C CA . LEU A 1 243 ? 6.271 -0.016 -7.209 1.00 97.25 243 LEU A CA 1
ATOM 1886 C C . LEU A 1 243 ? 6.825 1.273 -7.815 1.00 97.25 243 LEU A C 1
ATOM 1888 O O . LEU A 1 243 ? 7.590 1.224 -8.782 1.00 97.25 243 LEU A O 1
ATOM 1892 N N . TYR A 1 244 ? 6.430 2.411 -7.252 1.00 96.00 244 TYR A N 1
ATOM 1893 C CA . TYR A 1 244 ? 6.981 3.708 -7.610 1.00 96.00 244 TYR A CA 1
ATOM 1894 C C . TYR A 1 244 ? 8.041 4.109 -6.593 1.00 96.00 244 TYR A C 1
ATOM 1896 O O . TYR A 1 244 ? 7.745 4.347 -5.420 1.00 96.00 244 TYR A O 1
ATOM 1904 N N . TYR A 1 245 ? 9.269 4.205 -7.080 1.00 96.44 245 TYR A N 1
ATOM 1905 C CA . TYR A 1 245 ? 10.419 4.644 -6.323 1.00 96.44 245 TYR A CA 1
ATOM 1906 C C . TYR A 1 245 ? 10.933 6.006 -6.789 1.00 96.44 245 TYR A C 1
ATOM 1908 O O . TYR A 1 245 ? 10.891 6.310 -7.981 1.00 96.44 245 TYR A O 1
ATOM 1916 N N . ASP A 1 246 ? 11.474 6.794 -5.861 1.00 94.88 246 ASP A N 1
ATOM 1917 C CA . ASP A 1 246 ? 12.199 8.030 -6.165 1.00 94.88 246 ASP A CA 1
ATOM 1918 C C . ASP A 1 246 ? 13.430 8.181 -5.269 1.00 94.88 246 ASP A C 1
ATOM 1920 O O . ASP A 1 246 ? 13.372 7.950 -4.057 1.00 94.88 246 ASP A O 1
ATOM 1924 N N . GLY A 1 247 ? 14.554 8.568 -5.865 1.00 93.38 247 GLY A N 1
ATOM 1925 C CA . GLY A 1 247 ? 15.773 8.864 -5.124 1.00 93.38 247 GLY A CA 1
ATOM 1926 C C . GLY A 1 247 ? 17.026 8.851 -5.997 1.00 93.38 247 GLY A C 1
ATOM 1927 O O . GLY A 1 247 ? 16.955 8.613 -7.202 1.00 93.38 247 GLY A O 1
ATOM 1928 N N . PRO A 1 248 ? 18.203 9.128 -5.420 1.00 92.94 248 PRO A N 1
ATOM 1929 C CA . PRO A 1 248 ? 19.457 9.118 -6.165 1.00 92.94 248 PRO A CA 1
ATOM 1930 C C . PRO A 1 248 ? 19.831 7.697 -6.614 1.00 92.94 248 PRO A C 1
ATOM 1932 O O . PRO A 1 248 ? 19.836 6.771 -5.803 1.00 92.94 248 PRO A O 1
ATOM 1935 N N . ASN A 1 249 ? 20.203 7.545 -7.891 1.00 93.06 249 ASN A N 1
ATOM 1936 C CA . ASN A 1 249 ? 20.605 6.275 -8.520 1.00 93.06 249 ASN A CA 1
ATOM 1937 C C . ASN A 1 249 ? 19.567 5.149 -8.380 1.00 93.06 249 ASN A C 1
ATOM 1939 O O . ASN A 1 249 ? 19.935 3.970 -8.308 1.00 93.06 249 ASN A O 1
ATOM 1943 N N . CYS A 1 250 ? 18.279 5.486 -8.287 1.00 93.19 250 CYS A N 1
ATOM 1944 C CA . CYS A 1 250 ? 17.281 4.483 -7.968 1.00 93.19 250 CYS A CA 1
ATOM 1945 C C . CYS A 1 250 ? 17.106 3.442 -9.082 1.00 93.19 250 CYS A C 1
ATOM 1947 O O . CYS A 1 250 ? 16.960 2.258 -8.779 1.00 93.19 250 CYS A O 1
ATOM 1949 N N . ILE A 1 251 ? 17.204 3.836 -10.357 1.00 95.81 251 ILE A N 1
ATOM 1950 C CA . ILE A 1 251 ? 17.133 2.892 -11.483 1.00 95.81 251 ILE A CA 1
ATOM 1951 C C . ILE A 1 251 ? 18.258 1.860 -11.386 1.00 95.81 251 ILE A C 1
ATOM 1953 O O . ILE A 1 251 ? 18.007 0.657 -11.470 1.00 95.81 251 ILE A O 1
ATOM 1957 N N . LEU A 1 252 ? 19.490 2.321 -11.154 1.00 94.88 252 LEU A N 1
ATOM 1958 C CA . LEU A 1 252 ? 20.657 1.448 -11.053 1.00 94.88 252 LEU A CA 1
ATOM 1959 C C . LEU A 1 252 ? 20.539 0.474 -9.870 1.00 94.88 252 LEU A C 1
ATOM 1961 O O . LEU A 1 252 ? 20.818 -0.715 -10.024 1.00 94.88 252 LEU A O 1
ATOM 1965 N N . SER A 1 253 ? 20.104 0.959 -8.704 1.00 94.94 253 SER A N 1
ATOM 1966 C CA . SER A 1 253 ? 19.868 0.113 -7.529 1.00 94.94 253 SER A CA 1
ATOM 1967 C C . SER A 1 253 ? 18.763 -0.918 -7.777 1.00 94.94 253 SER A C 1
ATOM 1969 O O . SER A 1 253 ? 18.946 -2.097 -7.479 1.00 94.94 253 SER A O 1
ATOM 1971 N N . CYS A 1 254 ? 17.649 -0.526 -8.404 1.00 95.25 254 CYS A N 1
ATOM 1972 C CA . CYS A 1 254 ? 16.568 -1.453 -8.747 1.00 95.25 254 CYS A CA 1
ATOM 1973 C C . CYS A 1 254 ? 17.028 -2.543 -9.725 1.00 95.25 254 CYS A C 1
ATOM 1975 O O . CYS A 1 254 ? 16.688 -3.714 -9.554 1.00 95.25 254 CYS A O 1
ATOM 1977 N N . GLN A 1 255 ? 17.827 -2.185 -10.734 1.00 94.12 255 GLN A N 1
ATOM 1978 C CA . GLN A 1 255 ? 18.396 -3.146 -11.683 1.00 94.12 255 GLN A CA 1
ATOM 1979 C C . GLN A 1 255 ? 19.343 -4.129 -10.993 1.00 94.12 255 GLN A C 1
ATOM 1981 O O . GLN A 1 255 ? 19.273 -5.327 -11.257 1.00 94.12 255 GLN A O 1
ATOM 1986 N N . ARG A 1 256 ? 20.185 -3.643 -10.075 1.00 91.88 256 ARG A N 1
ATOM 1987 C CA . ARG A 1 256 ? 21.098 -4.485 -9.296 1.00 91.88 256 ARG A CA 1
ATOM 1988 C C . ARG A 1 256 ? 20.340 -5.504 -8.446 1.00 91.88 256 ARG A C 1
ATOM 1990 O O . ARG A 1 256 ? 20.644 -6.692 -8.535 1.00 91.88 256 ARG A O 1
ATOM 1997 N N . VAL A 1 257 ? 19.330 -5.059 -7.692 1.00 91.88 257 VAL A N 1
ATOM 1998 C CA . VAL A 1 257 ? 18.468 -5.945 -6.885 1.00 91.88 257 VAL A CA 1
ATOM 1999 C C . VAL A 1 257 ? 17.755 -6.970 -7.773 1.00 91.88 257 VAL A C 1
ATOM 2001 O O . VAL A 1 257 ? 17.650 -8.134 -7.406 1.00 91.88 257 VAL A O 1
ATOM 2004 N N . ASN A 1 258 ? 17.322 -6.578 -8.975 1.00 89.88 258 ASN A N 1
ATOM 2005 C CA . ASN A 1 258 ? 16.690 -7.495 -9.925 1.00 89.88 258 ASN A CA 1
ATOM 2006 C C . ASN A 1 258 ? 17.641 -8.584 -10.465 1.00 89.88 258 ASN A C 1
ATOM 2008 O O . ASN A 1 258 ? 17.204 -9.692 -10.768 1.00 89.88 258 ASN A O 1
ATOM 2012 N N . THR A 1 259 ? 18.937 -8.285 -10.601 1.00 86.12 259 THR A N 1
ATOM 2013 C CA . THR A 1 259 ? 19.943 -9.257 -11.070 1.00 86.12 259 THR A CA 1
ATOM 2014 C C . THR A 1 259 ? 20.447 -10.208 -9.988 1.00 86.12 259 THR A C 1
ATOM 2016 O O . THR A 1 259 ? 21.188 -11.139 -10.304 1.00 86.12 259 THR A O 1
ATOM 2019 N N . ASP A 1 260 ? 20.080 -9.988 -8.725 1.00 79.12 260 ASP A N 1
ATOM 2020 C CA . ASP A 1 260 ? 20.573 -10.812 -7.631 1.00 79.12 260 ASP A CA 1
ATOM 2021 C C . ASP A 1 260 ? 19.934 -12.228 -7.681 1.00 79.12 260 ASP A C 1
ATOM 2023 O O . ASP A 1 260 ? 18.701 -12.372 -7.673 1.00 79.12 260 ASP A O 1
ATOM 2027 N N . PRO A 1 261 ? 20.758 -13.298 -7.753 1.00 67.75 261 PRO A N 1
ATOM 2028 C CA . PRO A 1 261 ? 20.294 -14.681 -7.863 1.00 67.75 261 PRO A CA 1
ATOM 2029 C C . PRO A 1 261 ? 19.363 -15.130 -6.733 1.00 67.75 261 PRO A C 1
ATOM 2031 O O . PRO A 1 261 ? 18.568 -16.046 -6.943 1.00 67.75 261 PRO A O 1
ATOM 2034 N N . HIS A 1 262 ? 19.423 -14.498 -5.555 1.00 59.84 262 HIS A N 1
ATOM 2035 C CA . HIS A 1 262 ? 18.555 -14.821 -4.422 1.00 59.84 262 HIS A CA 1
ATOM 2036 C C . HIS A 1 262 ? 17.068 -14.543 -4.698 1.00 59.84 262 HIS A C 1
ATOM 2038 O O . HIS A 1 262 ? 16.208 -15.118 -4.028 1.00 59.84 262 HIS A O 1
ATOM 2044 N N . TYR A 1 263 ? 16.752 -13.720 -5.705 1.00 58.81 263 TYR A N 1
ATOM 2045 C CA . TYR A 1 263 ? 15.383 -13.310 -6.041 1.00 58.81 263 TYR A CA 1
ATOM 2046 C C . TYR A 1 263 ? 14.870 -13.919 -7.359 1.00 58.81 263 TYR A C 1
ATOM 2048 O O . TYR A 1 263 ? 13.682 -13.798 -7.674 1.00 58.81 263 TYR A O 1
ATOM 2056 N N . CYS A 1 264 ? 15.732 -14.577 -8.145 1.00 50.22 264 CYS A N 1
ATOM 2057 C CA . CYS A 1 264 ? 15.502 -14.737 -9.580 1.00 50.22 264 CYS A CA 1
ATOM 2058 C C . CYS A 1 264 ? 14.889 -16.095 -9.982 1.00 50.22 264 CYS A C 1
ATOM 2060 O O . CYS A 1 264 ? 15.573 -17.089 -10.213 1.00 50.22 264 CYS A O 1
ATOM 2062 N N . SER A 1 265 ? 13.563 -16.104 -10.135 1.00 57.12 265 SER A N 1
ATOM 2063 C CA . SER A 1 265 ? 12.866 -16.929 -11.146 1.00 57.12 265 SER A CA 1
ATOM 2064 C C . SER A 1 265 ? 11.634 -16.240 -11.752 1.00 57.12 265 SER A C 1
ATOM 2066 O O . SER A 1 265 ? 11.059 -16.754 -12.711 1.00 57.12 265 SER A O 1
ATOM 2068 N N . CYS A 1 266 ? 11.221 -15.073 -11.237 1.00 66.56 266 CYS A N 1
ATOM 2069 C CA . CYS A 1 266 ? 10.104 -14.318 -11.794 1.00 66.56 266 CYS A CA 1
ATOM 2070 C C . CYS A 1 266 ? 10.576 -13.249 -12.774 1.00 66.56 266 CYS A C 1
ATOM 2072 O O . CYS A 1 266 ? 11.616 -12.621 -12.588 1.00 66.56 266 CYS A O 1
ATOM 2074 N N . LEU A 1 267 ? 9.754 -12.989 -13.784 1.00 85.56 267 LEU A N 1
ATOM 2075 C CA . LEU A 1 267 ? 9.941 -11.839 -14.651 1.00 85.56 267 LEU A CA 1
ATOM 2076 C C . LEU A 1 267 ? 9.631 -10.560 -13.856 1.00 85.56 267 LEU A C 1
ATOM 2078 O O . LEU A 1 267 ? 8.614 -10.489 -13.161 1.00 85.56 267 LEU A O 1
ATOM 2082 N N . VAL A 1 268 ? 10.500 -9.559 -13.965 1.00 92.25 268 VAL A N 1
ATOM 2083 C CA . VAL A 1 268 ? 10.343 -8.231 -13.358 1.00 92.25 268 VAL A CA 1
ATOM 2084 C C . VAL A 1 268 ? 10.736 -7.194 -14.400 1.00 92.25 268 VAL A C 1
ATOM 2086 O O . VAL A 1 268 ? 11.719 -7.364 -15.120 1.00 92.25 268 VAL A O 1
ATOM 2089 N N . TYR A 1 269 ? 9.959 -6.123 -14.480 1.00 95.38 269 TYR A N 1
ATOM 2090 C CA . TYR A 1 269 ? 10.300 -4.925 -15.229 1.00 95.38 269 TYR A CA 1
ATOM 2091 C C . TYR A 1 269 ? 10.940 -3.897 -14.298 1.00 95.38 269 TYR A C 1
ATOM 2093 O O . TYR A 1 269 ? 10.446 -3.672 -13.194 1.00 95.38 269 TYR A O 1
ATOM 2101 N N . VAL A 1 270 ? 11.994 -3.233 -14.764 1.00 96.56 270 VAL A N 1
ATOM 2102 C CA . VAL A 1 270 ? 12.587 -2.062 -14.110 1.00 96.56 270 VAL A CA 1
ATOM 2103 C C . VAL A 1 270 ? 12.796 -0.997 -15.181 1.00 96.56 270 VAL A C 1
ATOM 2105 O O . VAL A 1 270 ? 13.317 -1.312 -16.256 1.00 96.56 270 VAL A O 1
ATOM 2108 N N . SER A 1 271 ? 12.413 0.253 -14.905 1.00 96.94 271 SER A N 1
ATOM 2109 C CA . SER A 1 271 ? 12.744 1.386 -15.778 1.00 96.94 271 SER A CA 1
ATOM 2110 C C . SER A 1 271 ? 14.237 1.386 -16.105 1.00 96.94 271 SER A C 1
ATOM 2112 O O . SER A 1 271 ? 15.075 1.112 -15.250 1.00 96.94 271 SER A O 1
ATOM 2114 N N . ASN A 1 272 ? 14.589 1.688 -17.351 1.00 94.44 272 ASN A N 1
ATOM 2115 C CA . ASN A 1 272 ? 15.973 1.610 -17.827 1.00 94.44 272 ASN A CA 1
ATOM 2116 C C . ASN A 1 272 ? 16.619 2.975 -18.085 1.00 94.44 272 ASN A C 1
ATOM 2118 O O . ASN A 1 272 ? 17.819 3.036 -18.341 1.00 94.44 272 ASN A O 1
ATOM 2122 N N . SER A 1 273 ? 15.837 4.053 -18.042 1.00 93.81 273 SER A N 1
ATOM 2123 C CA . SER A 1 273 ? 16.315 5.397 -18.328 1.00 93.81 273 SER A CA 1
ATOM 2124 C C . SER A 1 273 ? 15.532 6.444 -17.535 1.00 93.81 273 SER A C 1
ATOM 2126 O O . SER A 1 273 ? 14.295 6.434 -17.581 1.00 93.81 273 SER A O 1
ATOM 2128 N N . PRO A 1 274 ? 16.222 7.396 -16.879 1.00 93.00 274 PRO A N 1
ATOM 2129 C CA . PRO A 1 274 ? 15.565 8.503 -16.189 1.00 93.00 274 PRO A CA 1
ATOM 2130 C C . PRO A 1 274 ? 14.705 9.369 -17.121 1.00 93.00 274 PRO A C 1
ATOM 2132 O O . PRO A 1 274 ? 13.727 9.958 -16.672 1.00 93.00 274 PRO A O 1
ATOM 2135 N N . ALA A 1 275 ? 15.015 9.413 -18.424 1.00 93.69 275 ALA A N 1
ATOM 2136 C CA . ALA A 1 275 ? 14.277 10.226 -19.394 1.00 93.69 275 ALA A CA 1
ATOM 2137 C C . ALA A 1 275 ? 12.828 9.757 -19.612 1.00 93.69 275 ALA A C 1
ATOM 2139 O O . ALA A 1 275 ? 11.970 10.568 -19.949 1.00 93.69 275 ALA A O 1
ATOM 2140 N N . VAL A 1 276 ? 12.552 8.459 -19.433 1.00 95.19 276 VAL A N 1
ATOM 2141 C CA . VAL A 1 276 ? 11.214 7.879 -19.642 1.00 95.19 276 VAL A CA 1
ATOM 2142 C C . VAL A 1 276 ? 10.551 7.442 -18.342 1.00 95.19 276 VAL A C 1
ATOM 2144 O O . VAL A 1 276 ? 9.326 7.436 -18.275 1.00 95.19 276 VAL A O 1
ATOM 2147 N N . ALA A 1 277 ? 11.328 7.125 -17.300 1.00 95.81 277 ALA A N 1
ATOM 2148 C CA . ALA A 1 277 ? 10.831 6.489 -16.081 1.00 95.81 277 ALA A CA 1
ATOM 2149 C C . ALA A 1 277 ? 9.649 7.223 -15.438 1.00 95.81 277 ALA A C 1
ATOM 2151 O O . ALA A 1 277 ? 8.683 6.585 -15.021 1.00 95.81 277 ALA A O 1
ATOM 2152 N N . ARG A 1 278 ? 9.674 8.562 -15.422 1.00 93.69 278 ARG A N 1
ATOM 2153 C CA . ARG A 1 278 ? 8.560 9.358 -14.894 1.00 93.69 278 ARG A CA 1
ATOM 2154 C C . ARG A 1 278 ? 7.263 9.142 -15.678 1.00 93.69 278 ARG A C 1
ATOM 2156 O O . ARG A 1 278 ? 6.234 8.877 -15.066 1.00 93.69 278 ARG A O 1
ATOM 2163 N N . SER A 1 279 ? 7.320 9.180 -17.011 1.00 94.44 279 SER A N 1
ATOM 2164 C CA . SER A 1 279 ? 6.148 8.913 -17.857 1.00 94.44 279 SER A CA 1
ATOM 2165 C C . SER A 1 279 ? 5.617 7.499 -17.640 1.00 94.44 279 SER A C 1
ATOM 2167 O O . SER A 1 279 ? 4.410 7.305 -17.596 1.00 94.44 279 SER A O 1
ATOM 2169 N N . GLN A 1 280 ? 6.503 6.517 -17.453 1.00 95.75 280 GLN A N 1
ATOM 2170 C CA . GLN A 1 280 ? 6.105 5.127 -17.208 1.00 95.75 280 GLN A CA 1
ATOM 2171 C C . GLN A 1 280 ? 5.370 4.969 -15.879 1.00 95.75 280 GLN A C 1
ATOM 2173 O O . GLN A 1 280 ? 4.351 4.283 -15.820 1.00 95.75 280 GLN A O 1
ATOM 2178 N N . VAL A 1 281 ? 5.864 5.624 -14.822 1.00 94.88 281 VAL A N 1
ATOM 2179 C CA . VAL A 1 281 ? 5.171 5.707 -13.530 1.00 94.88 281 VAL A CA 1
ATOM 2180 C C . VAL A 1 281 ? 3.797 6.340 -13.727 1.00 94.88 281 VAL A C 1
ATOM 2182 O O . VAL A 1 281 ? 2.788 5.736 -13.368 1.00 94.88 281 VAL A O 1
ATOM 2185 N N . ASP A 1 282 ? 3.733 7.517 -14.346 1.00 92.69 282 ASP A N 1
ATOM 2186 C CA . ASP A 1 282 ? 2.468 8.221 -14.539 1.00 92.69 282 ASP A CA 1
ATOM 2187 C C . ASP A 1 282 ? 1.485 7.381 -15.379 1.00 92.69 282 ASP A C 1
ATOM 2189 O O . ASP A 1 282 ? 0.295 7.325 -15.076 1.00 92.69 282 ASP A O 1
ATOM 2193 N N . ASP A 1 283 ? 1.948 6.668 -16.406 1.00 93.31 283 ASP A N 1
ATOM 2194 C CA . ASP A 1 283 ? 1.109 5.786 -17.221 1.00 93.31 283 ASP A CA 1
ATOM 2195 C C . ASP A 1 283 ? 0.616 4.563 -16.450 1.00 93.31 283 ASP A C 1
ATOM 2197 O O . ASP A 1 283 ? -0.575 4.250 -16.530 1.00 93.31 283 ASP A O 1
ATOM 2201 N N . PHE A 1 284 ? 1.482 3.912 -15.668 1.00 93.75 284 PHE A N 1
ATOM 2202 C CA . PHE A 1 284 ? 1.119 2.759 -14.845 1.00 93.75 284 PHE A CA 1
ATOM 2203 C C . PHE A 1 284 ? 0.079 3.143 -13.787 1.00 93.75 284 PHE A C 1
ATOM 2205 O O . PHE A 1 284 ? -0.973 2.511 -13.672 1.00 93.75 284 PHE A O 1
ATOM 2212 N N . PHE A 1 285 ? 0.337 4.208 -13.025 1.00 89.94 285 PHE A N 1
ATOM 2213 C CA . PHE A 1 285 ? -0.502 4.582 -11.889 1.00 89.94 285 PHE A CA 1
ATOM 2214 C C . PHE A 1 285 ? -1.813 5.262 -12.315 1.00 89.94 285 PHE A C 1
ATOM 2216 O O . PHE A 1 285 ? -2.820 5.061 -11.628 1.00 89.94 285 PHE A O 1
ATOM 2223 N N . ARG A 1 286 ? -1.858 5.941 -13.477 1.00 83.62 286 ARG A N 1
ATOM 2224 C CA . ARG A 1 286 ? -3.112 6.429 -14.091 1.00 83.62 286 ARG A CA 1
ATOM 2225 C C . ARG A 1 286 ? -3.998 5.302 -14.626 1.00 83.62 286 ARG A C 1
ATOM 2227 O O . ARG A 1 286 ? -5.212 5.377 -14.468 1.00 83.62 286 ARG A O 1
ATOM 2234 N N . HIS A 1 287 ? -3.414 4.283 -15.264 1.00 62.72 287 HIS A N 1
ATOM 2235 C CA . HIS A 1 287 ? -4.177 3.284 -16.030 1.00 62.72 287 HIS A CA 1
ATOM 2236 C C . HIS A 1 287 ? -4.438 1.970 -15.324 1.00 62.72 287 HIS A C 1
ATOM 2238 O O . HIS A 1 287 ? -5.312 1.243 -15.785 1.00 62.72 287 HIS A O 1
ATOM 2244 N N . ALA A 1 288 ? -3.713 1.638 -14.254 1.00 55.41 288 ALA A N 1
ATOM 2245 C CA . ALA A 1 288 ? -4.081 0.498 -13.431 1.00 55.41 288 ALA A CA 1
ATOM 2246 C C . ALA A 1 288 ? -5.493 0.770 -12.887 1.00 55.41 288 ALA A C 1
ATOM 2248 O O . ALA A 1 288 ? -5.683 1.509 -11.918 1.00 55.41 288 ALA A O 1
ATOM 2249 N N . GLN A 1 289 ? -6.496 0.268 -13.605 1.00 47.47 289 GLN A N 1
ATOM 2250 C CA . GLN A 1 289 ? -7.891 0.403 -13.252 1.00 47.47 289 GLN A CA 1
ATOM 2251 C C . GLN A 1 289 ? -8.039 -0.150 -11.843 1.00 47.47 289 GLN A C 1
ATOM 2253 O O . GLN A 1 289 ? -7.491 -1.205 -11.514 1.00 47.47 289 GLN A O 1
ATOM 2258 N N . LEU A 1 290 ? -8.803 0.569 -11.023 1.00 46.38 290 LEU A N 1
ATOM 2259 C CA . LEU A 1 290 ? -9.493 -0.010 -9.884 1.00 46.38 290 LEU A CA 1
ATOM 2260 C C . LEU A 1 290 ? -10.447 -1.068 -10.449 1.00 46.38 290 LEU A C 1
ATOM 2262 O O . LEU A 1 290 ? -11.649 -0.853 -10.567 1.00 46.38 290 LEU A O 1
ATOM 2266 N N . GLY A 1 291 ? -9.905 -2.230 -10.809 1.00 40.06 291 GLY A N 1
ATOM 2267 C CA . GLY A 1 291 ? -10.625 -3.466 -10.622 1.00 40.06 291 GLY A CA 1
ATOM 2268 C C . GLY A 1 291 ? -10.817 -3.578 -9.122 1.00 40.06 291 GLY A C 1
ATOM 2269 O O . GLY A 1 291 ? -10.031 -4.231 -8.441 1.00 40.06 291 GLY A O 1
ATOM 2270 N N . LEU A 1 292 ? -11.823 -2.874 -8.597 1.00 37.00 292 LEU A N 1
ATOM 2271 C CA . LEU A 1 292 ? -12.538 -3.345 -7.431 1.00 37.00 292 LEU A CA 1
ATOM 2272 C C . LEU A 1 292 ? -12.911 -4.777 -7.802 1.00 37.00 292 LEU A C 1
ATOM 2274 O O . LEU A 1 292 ? -13.810 -5.014 -8.606 1.00 37.00 292 LEU A O 1
ATOM 2278 N N . LEU A 1 293 ? -12.114 -5.728 -7.322 1.00 36.47 293 LEU A N 1
ATOM 2279 C CA . LEU A 1 293 ? -12.519 -7.115 -7.232 1.00 36.47 293 LEU A CA 1
ATOM 2280 C C . LEU A 1 293 ? -13.651 -7.114 -6.202 1.00 36.47 293 LEU A C 1
ATOM 2282 O O . LEU A 1 293 ? -13.406 -7.324 -5.015 1.00 36.47 293 LEU A O 1
ATOM 2286 N N . CYS A 1 294 ? -14.851 -6.748 -6.659 1.00 29.22 294 CYS A N 1
ATOM 2287 C CA . CYS A 1 294 ? -16.100 -6.973 -5.949 1.00 29.22 294 CYS A CA 1
ATOM 2288 C C . CYS A 1 294 ? -16.222 -8.482 -5.679 1.00 29.22 294 CYS A C 1
ATOM 2290 O O . CYS A 1 294 ? -16.119 -9.252 -6.661 1.00 29.22 294 CYS A O 1
#

Organism: Timema cristinae (NCBI:txid61476)

Solvent-accessible surface area (backbone atoms only — not comparable to full-atom values): 18150 Å² total; per-residue (Å²): 142,82,89,76,90,76,88,77,88,73,83,77,76,82,72,80,74,74,74,82,83,55,70,66,55,34,46,47,70,61,40,59,77,37,75,48,77,40,50,70,72,53,46,66,43,40,64,34,41,36,33,54,26,33,50,20,40,40,41,32,52,24,38,43,68,43,76,50,78,42,75,65,42,79,57,47,77,45,74,43,73,50,91,73,63,62,40,62,65,68,91,83,74,78,83,72,94,76,76,51,94,97,59,72,99,71,80,82,80,61,90,85,65,55,68,69,81,76,43,78,75,74,94,58,75,55,43,82,79,60,62,68,75,76,66,68,103,66,89,78,86,80,84,81,74,92,79,78,73,75,65,66,64,86,82,79,85,49,73,90,75,43,85,47,73,80,53,54,45,82,84,53,77,84,82,51,36,39,23,31,36,35,43,48,51,62,99,54,42,74,61,50,53,52,48,50,55,56,49,44,44,70,78,37,69,70,35,39,46,34,44,48,38,59,24,64,43,52,47,73,54,39,28,67,39,67,73,38,71,87,52,40,89,48,38,74,73,39,51,33,38,39,38,37,33,30,10,71,65,29,38,62,51,51,49,53,59,64,68,35,75,93,70,63,85,68,67,66,49,62,40,88,46,71,92,50,12,54,60,27,38,54,46,45,69,71,60,43,48,85,72,73,83,120

Mean predicted aligned error: 11.21 Å

Foldseek 3Di:
DDDDDDDDPDPPPPPPPPPPDDVVLQEAEQAECEEDENAEPSCAAEEHEYENHECYEYYYAYAYVYYDYYNYYNYHYDHDDHPDDLQPDPPPDDDDPDDDPPDDPDDDDPPPDAPCVRDDDPPDQDFVVPVVVPDDDDDDDDDDDPDDDRDRDDDDSDQLPDLRHDACAVVDDFDAFKKKKKFFDDDCRSVLVSVLSVQLCVQPVQKGFHHKDKAQDAQVLCCQLQVDSPCNVGSRPGIMMMTMIGGYCSLVSSVVSQPDPVRDDTDMDMDDDSVCRVVSVVSCVVPRDPPPVD

Nearest PDB structures (foldseek):
  3bh7-assembly1_B  TM=8.508E-01  e=8.146E-20  Homo sapiens
  2bx6-assembly1_A  TM=8.244E-01  e=3.472E-19  Homo sapiens
  6qa2-assembly1_E  TM=7.703E-01  e=1.973E-04  Mycobacterium tuberculosis H37Ra
  3b54-assembly1_A  TM=7.804E-01  e=2.165E-03  Saccharomyces cerevisiae
  4f36-assembly1_E  TM=7.222E-01  e=1.682E-03  Trypanosoma brucei brucei TREU927

Radius of gyration: 24.92 Å; Cα contacts (8 Å, |Δi|>4): 439; chains: 1; bounding box: 48×96×66 Å

Sequence (294 aa):
GQAQHYTVEGNVCYRDKRRTVDLHDYTVEGIKDGEVWKMPGSVGGEQLLVQNCCNARIYVLDHINSVNMDNCTNCTVVFSAVKGSCFNNNWSDVHDFTPVDGETNWCLLPFTVTVQDYMTVPSHRYCPVITQVLSRHILLSWNRPSHFACCSIDLSLAGDTSVVPYTWGPHKNPSGESCLVTLFCDSQQSQRVRAFINCLKQDNPACLLLQTKEGLMGPADAERVFLSSSYNHVVGRGPVVGLYYDGPNCILSCQRVNTDPHYCSCLVYVSNSPAVARSQVDDFFRHAQLGLLC

pLDDT: mean 79.42, std 21.41, range [25.52, 97.44]

Secondary structure (DSSP, 8-state):
----------------------GGGGEEE--BS-EEEE-TTSSTTSEEEEES-BS-EEEE-S--SEEEEES-BS-EEEEPPPSS-TT---TT----SS--TT--S--PPPTT--GGGT-PPPSS---TTTHHHHS-S--S-----TT----PPP----TTS-SSPP--GGGS---SEEEEEEEPPSTTHHHHHHHHHHHHHHH-TTSEEEEEEEE---HHHHHHHHSSGGGHHHHTTS-EEEEEEEETTHHHHHHHHHH-GGGTTS-EEE---HHHHHHHHHHHHHHS------

InterPro domains:
  IPR006599 CARP motif [SM00673] (53-90)
  IPR012945 Tubulin binding cofactor C-like domain [PF07986] (46-92)
  IPR012945 Tubulin binding cofactor C-like domain [PIRSF037947] (16-290)
  IPR016098 Cyclase-associated protein CAP/septum formation inhibitor MinC, C-terminal [G3DSA:2.160.20.70] (24-86)
  IPR016098 Cyclase-associated protein CAP/septum formation inhibitor MinC, C-terminal [G3DSA:2.160.20.70] (87-137)
  IPR017901 C-CAP/cofactor C-like domain [PS51329] (14-168)
  IPR036223 Adenylate cyclase-associated CAP, C-terminal superfamily [SSF69340] (23-85)
  IPR036850 Nucleoside diphosphate kinase-like domain superfamily [G3DSA:3.30.70.141] (173-292)
  IPR039093 Protein XRP2 [PTHR15440] (4-87)